Protein AF-A0A6I9HHQ0-F1 (afdb_monomer_lite)

Foldseek 3Di:
DFQFACVPCCVPPNDDAQEDEYFQQGDDQDLVRDDQNYAYEYEDPDPLRVVQVVCQLVVHQRDQPPDPHRGHNHDNYDPVSYHYDDCVLQVCLQCVQLNADPDDDPVAAAAGEDSQSSVVSVCVVPDPAAEDDPLDDDPPDQQPANGPDDRDGNVVVVPDRRYDSVSVVVSVVVCVVVVVHHYPD

Structure (mmCIF, N/CA/C/O backbone):
data_AF-A0A6I9HHQ0-F1
#
_entry.id   AF-A0A6I9HHQ0-F1
#
loop_
_atom_site.group_PDB
_atom_site.id
_atom_site.type_symbol
_atom_site.label_atom_id
_atom_site.label_alt_id
_atom_site.label_comp_id
_atom_site.label_asym_id
_atom_site.label_entity_id
_atom_site.label_seq_id
_atom_site.pdbx_PDB_ins_code
_atom_site.Cartn_x
_atom_site.Cartn_y
_atom_site.Cartn_z
_atom_site.occupancy
_atom_site.B_iso_or_equiv
_atom_site.auth_seq_id
_atom_site.auth_comp_id
_atom_site.auth_asym_id
_atom_site.auth_atom_id
_atom_site.pdbx_PDB_model_num
ATOM 1 N N . MET A 1 1 ? -4.964 1.235 -2.999 1.00 96.56 1 MET A N 1
ATOM 2 C CA . MET A 1 1 ? -4.130 0.994 -1.792 1.00 96.56 1 MET A CA 1
ATOM 3 C C . MET A 1 1 ? -3.696 2.326 -1.197 1.00 96.56 1 MET A C 1
ATOM 5 O O . MET A 1 1 ? -3.837 3.329 -1.889 1.00 96.56 1 MET A O 1
ATOM 9 N N . ASN A 1 2 ? -3.170 2.343 0.034 1.00 97.00 2 ASN A N 1
ATOM 10 C CA . ASN A 1 2 ? -2.830 3.572 0.766 1.00 97.00 2 ASN A CA 1
ATOM 11 C C . ASN A 1 2 ? -4.019 4.563 0.757 1.00 97.00 2 ASN A C 1
ATOM 13 O O . ASN A 1 2 ? -5.177 4.133 0.771 1.00 97.00 2 ASN A O 1
ATOM 17 N N . ASN A 1 3 ? -3.730 5.864 0.685 1.00 95.31 3 ASN A N 1
ATOM 18 C CA . ASN A 1 3 ? -4.693 6.958 0.607 1.00 95.31 3 ASN A CA 1
ATOM 19 C C . ASN A 1 3 ? -4.952 7.423 -0.839 1.00 95.31 3 ASN A C 1
ATOM 21 O O . ASN A 1 3 ? -5.244 8.596 -1.044 1.00 95.31 3 ASN A O 1
ATOM 25 N N . GLY A 1 4 ? -4.837 6.526 -1.828 1.00 96.81 4 GLY A N 1
ATOM 26 C CA . GLY A 1 4 ? -5.173 6.826 -3.223 1.00 96.81 4 GLY A CA 1
ATOM 27 C C . GLY A 1 4 ? -6.684 7.024 -3.410 1.00 96.81 4 GLY A C 1
ATOM 28 O O . GLY A 1 4 ? -7.428 6.043 -3.212 1.00 96.81 4 GLY A O 1
ATOM 29 N N . PRO A 1 5 ? -7.152 8.256 -3.704 1.00 97.06 5 PRO A N 1
ATOM 30 C CA . PRO A 1 5 ? -8.568 8.576 -3.816 1.00 97.06 5 PRO A CA 1
ATOM 31 C C . PRO A 1 5 ? -9.144 8.067 -5.137 1.00 97.06 5 PRO A C 1
ATOM 33 O O . PRO A 1 5 ? -8.471 8.034 -6.157 1.00 97.06 5 PRO A O 1
ATOM 36 N N . VAL A 1 6 ? -10.413 7.669 -5.097 1.00 97.44 6 VAL A N 1
ATOM 37 C CA . VAL A 1 6 ? -11.204 7.378 -6.306 1.00 97.44 6 VAL A CA 1
ATOM 38 C C . VAL A 1 6 ? -12.049 8.589 -6.694 1.00 97.44 6 VAL A C 1
ATOM 40 O O . VAL A 1 6 ? -12.183 8.899 -7.870 1.00 97.44 6 VAL A O 1
ATOM 43 N N . ILE A 1 7 ? -12.589 9.286 -5.692 1.00 97.00 7 ILE A N 1
ATOM 44 C CA . ILE A 1 7 ? -13.452 10.452 -5.881 1.00 97.00 7 ILE A CA 1
ATOM 45 C C . ILE A 1 7 ? -12.660 11.568 -6.560 1.00 97.00 7 ILE A C 1
ATOM 47 O O . ILE A 1 7 ? -11.622 11.981 -6.037 1.00 97.00 7 ILE A O 1
ATOM 51 N N . GLY A 1 8 ? -13.169 12.050 -7.692 1.00 97.25 8 GLY A N 1
ATOM 52 C CA . GLY A 1 8 ? -12.533 13.073 -8.522 1.00 97.25 8 GLY A CA 1
ATOM 53 C C . GLY A 1 8 ? -11.512 12.537 -9.530 1.00 97.25 8 GLY A C 1
ATOM 54 O O . GLY A 1 8 ? -10.939 13.336 -10.263 1.00 97.25 8 GLY A O 1
ATOM 55 N N . TYR A 1 9 ? -11.284 11.220 -9.572 1.00 97.56 9 TYR A N 1
ATOM 56 C CA . TYR A 1 9 ? -10.329 10.543 -10.462 1.00 97.56 9 TYR A CA 1
ATOM 57 C C . TYR A 1 9 ? -10.950 9.316 -11.154 1.00 97.56 9 TYR A C 1
ATOM 59 O O . TYR A 1 9 ? -10.242 8.450 -11.665 1.00 97.56 9 TYR A O 1
ATOM 67 N 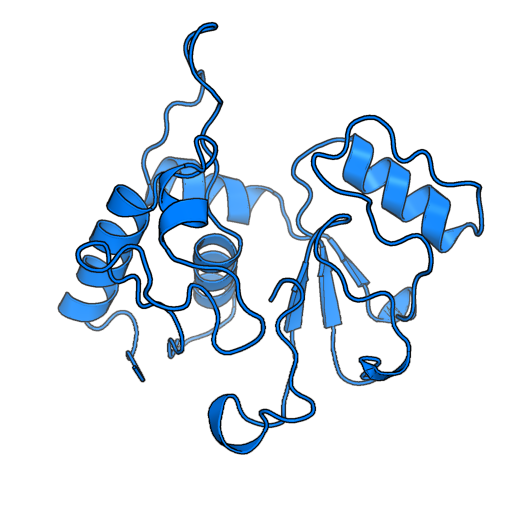N . GLU A 1 10 ? -12.278 9.197 -11.152 1.00 97.62 10 GLU A N 1
ATOM 68 C CA . GLU A 1 10 ? -13.006 7.997 -11.571 1.00 97.62 10 GLU A CA 1
ATOM 69 C C . GLU A 1 10 ? -12.711 7.573 -13.013 1.00 97.62 10 GLU A C 1
ATOM 71 O O . GLU A 1 10 ? -12.718 6.376 -13.304 1.00 97.62 10 GLU A O 1
ATOM 76 N N . GLU A 1 11 ? -12.462 8.537 -13.897 1.00 97.38 11 GLU A N 1
ATOM 77 C CA . GLU A 1 11 ? -12.160 8.286 -15.310 1.00 97.38 11 GLU A CA 1
ATOM 78 C C . GLU A 1 11 ? -10.736 7.737 -15.510 1.00 97.38 11 GLU A C 1
ATOM 80 O O . GLU A 1 11 ? -10.502 6.981 -16.448 1.00 97.38 11 GLU A O 1
ATOM 85 N N . ASP A 1 12 ? -9.812 8.033 -14.589 1.00 95.56 12 ASP A N 1
ATOM 86 C CA . ASP A 1 12 ? -8.417 7.583 -14.659 1.00 95.56 12 ASP A CA 1
ATOM 87 C C . ASP A 1 12 ? -8.192 6.259 -13.916 1.00 95.56 12 ASP A C 1
ATOM 89 O O . ASP A 1 12 ? -7.448 5.391 -14.377 1.00 95.56 12 ASP A O 1
ATOM 93 N N . VAL A 1 13 ? -8.810 6.092 -12.738 1.00 96.44 13 VAL A N 1
ATOM 94 C CA . VAL A 1 13 ? -8.542 4.947 -11.840 1.00 96.44 13 VAL A CA 1
ATOM 95 C C . VAL A 1 13 ? -9.721 3.986 -11.688 1.00 96.44 13 VAL A C 1
ATOM 97 O O . VAL A 1 13 ? -9.610 2.963 -11.004 1.00 96.44 13 VAL A O 1
ATOM 100 N N . GLY A 1 14 ? -10.849 4.286 -12.334 1.00 96.88 14 GLY A N 1
ATOM 101 C CA . GLY A 1 14 ? -12.086 3.526 -12.220 1.00 96.88 14 GLY A CA 1
ATOM 102 C C . GLY A 1 14 ? -12.836 3.783 -10.910 1.00 96.88 14 GLY A C 1
ATOM 103 O O . GLY A 1 14 ? -12.394 4.507 -10.025 1.00 96.88 14 GLY A O 1
ATOM 104 N N . ARG A 1 15 ? -14.014 3.159 -10.774 1.00 97.31 15 ARG A N 1
ATOM 105 C CA . ARG A 1 15 ? -14.963 3.432 -9.671 1.00 97.31 15 ARG A CA 1
ATOM 106 C C . ARG A 1 15 ? -15.039 2.344 -8.602 1.00 97.31 15 ARG A C 1
ATOM 108 O O . ARG A 1 15 ? -15.560 2.577 -7.516 1.00 97.31 15 ARG A O 1
ATOM 115 N N . ARG A 1 16 ? -14.565 1.131 -8.897 1.00 97.69 16 ARG A N 1
ATOM 116 C CA . ARG A 1 16 ? -14.769 -0.045 -8.037 1.00 97.69 16 ARG A CA 1
ATOM 117 C C . ARG A 1 16 ? -13.545 -0.321 -7.172 1.00 97.69 16 ARG A C 1
ATOM 119 O O . ARG A 1 16 ? -12.467 -0.567 -7.700 1.00 97.69 16 ARG A O 1
ATOM 126 N N . THR A 1 17 ? -13.736 -0.407 -5.855 1.00 98.25 17 THR A N 1
ATOM 127 C CA . THR A 1 17 ? -12.733 -0.962 -4.936 1.00 98.25 17 THR A CA 1
ATOM 128 C C . THR A 1 17 ? -13.309 -2.156 -4.174 1.00 98.25 17 THR A C 1
ATOM 130 O O . THR A 1 17 ? -14.268 -2.016 -3.431 1.00 98.25 17 THR A O 1
ATOM 133 N N . THR A 1 18 ? -12.715 -3.342 -4.335 1.00 98.38 18 THR A N 1
ATOM 134 C CA . THR A 1 18 ? -13.092 -4.534 -3.546 1.00 98.38 18 THR A CA 1
ATOM 135 C C . THR A 1 18 ? -12.172 -4.718 -2.342 1.00 98.38 18 THR A C 1
ATOM 137 O O . THR A 1 18 ? -12.638 -4.938 -1.228 1.00 98.38 18 THR A O 1
ATOM 140 N N . PHE A 1 19 ? -10.862 -4.567 -2.547 1.00 98.50 19 PHE A N 1
ATOM 141 C CA . PHE A 1 19 ? -9.856 -4.616 -1.490 1.00 98.50 19 PHE A CA 1
ATOM 142 C C . PHE A 1 19 ? -9.029 -3.333 -1.499 1.00 98.50 19 PHE A C 1
ATOM 144 O O . PHE A 1 19 ? -8.515 -2.922 -2.541 1.00 98.50 19 PHE A O 1
ATOM 151 N N . ARG A 1 20 ? -8.837 -2.720 -0.329 1.00 98.50 20 ARG A N 1
ATOM 152 C CA . ARG A 1 20 ? -7.907 -1.601 -0.148 1.00 98.50 20 ARG A CA 1
ATOM 153 C C . ARG A 1 20 ? -6.884 -1.970 0.916 1.00 98.50 20 ARG A C 1
ATOM 155 O O . ARG A 1 20 ? -7.204 -2.065 2.097 1.00 98.50 20 ARG A O 1
ATOM 162 N N . LEU A 1 21 ? -5.647 -2.186 0.471 1.00 98.75 21 LEU A N 1
ATOM 163 C CA . LEU A 1 21 ? -4.520 -2.422 1.365 1.00 98.75 21 LEU A CA 1
ATOM 164 C C . LEU A 1 21 ? -4.052 -1.099 1.966 1.00 98.75 21 LEU A C 1
ATOM 166 O O . LEU A 1 21 ? -3.752 -0.163 1.217 1.00 98.75 21 LEU A O 1
ATOM 170 N N . SER A 1 22 ? -3.968 -1.048 3.292 1.00 98.00 22 SER A N 1
ATOM 171 C CA . SER A 1 22 ? -3.563 0.134 4.057 1.00 98.00 22 SER A CA 1
ATOM 172 C C . SER A 1 22 ? -2.878 -0.274 5.363 1.00 98.00 22 SER A C 1
ATOM 174 O O . SER A 1 22 ? -2.891 -1.434 5.762 1.00 98.00 22 SER A O 1
ATOM 176 N N . TYR A 1 23 ? -2.278 0.694 6.039 1.00 98.00 23 TYR A N 1
ATOM 177 C CA . TYR A 1 23 ? -1.692 0.579 7.376 1.00 98.00 23 TYR A CA 1
ATOM 178 C C . TYR A 1 23 ? -2.017 1.878 8.148 1.00 98.00 23 TYR A C 1
ATOM 180 O O . TYR A 1 23 ? -2.567 2.800 7.535 1.00 98.00 23 TYR A O 1
ATOM 188 N N . PRO A 1 24 ? -1.751 1.987 9.464 1.00 98.25 24 PRO A N 1
ATOM 189 C CA . PRO A 1 24 ? -2.263 3.092 10.287 1.00 98.25 24 PRO A CA 1
ATOM 190 C C . PRO A 1 24 ? -1.979 4.493 9.726 1.00 98.25 24 PRO A C 1
ATOM 192 O O . PRO A 1 24 ? -2.838 5.369 9.782 1.00 98.25 24 PRO A O 1
ATOM 195 N N . GLU A 1 25 ? -0.791 4.703 9.154 1.00 97.00 25 GLU A N 1
ATOM 196 C CA . GLU A 1 25 ? -0.349 5.980 8.580 1.00 97.00 25 GLU A CA 1
ATOM 197 C C . GLU A 1 25 ? -0.841 6.258 7.141 1.00 97.00 25 GLU A C 1
ATOM 199 O O . GLU A 1 25 ? -0.565 7.334 6.604 1.00 97.00 25 GLU A O 1
ATOM 204 N N . SER A 1 26 ? -1.548 5.316 6.500 1.00 96.69 26 SER A N 1
ATOM 205 C CA . SER A 1 26 ? -1.992 5.418 5.096 1.00 96.69 26 SER A CA 1
ATOM 206 C C . SER A 1 26 ? -3.476 5.128 4.855 1.00 96.69 26 SER A C 1
ATOM 208 O O . SER A 1 26 ? -3.949 5.283 3.730 1.00 96.69 26 SER A O 1
ATOM 210 N N . ILE A 1 27 ? -4.218 4.684 5.869 1.00 97.62 27 ILE A N 1
ATOM 211 C CA . ILE A 1 27 ? -5.661 4.443 5.765 1.00 97.62 27 ILE A CA 1
ATOM 212 C C . ILE A 1 27 ? -6.441 5.765 5.701 1.00 97.62 27 ILE A C 1
ATOM 214 O O . ILE A 1 27 ? -6.088 6.741 6.364 1.00 97.62 27 ILE A O 1
ATOM 218 N N . PHE A 1 28 ? -7.527 5.796 4.925 1.00 97.19 28 PHE A N 1
ATOM 219 C CA . PHE A 1 28 ? -8.453 6.928 4.940 1.00 97.19 28 PHE A CA 1
ATOM 220 C C . PHE A 1 28 ? -9.146 7.085 6.294 1.00 97.19 28 PHE A C 1
ATOM 222 O O . PHE A 1 28 ? -9.619 6.111 6.879 1.00 97.19 28 PHE A O 1
ATOM 229 N N . SER A 1 29 ? -9.247 8.335 6.741 1.00 94.94 29 SER A N 1
ATOM 230 C CA . SER A 1 29 ? -9.975 8.732 7.950 1.00 94.94 29 SER A CA 1
ATOM 231 C C . SER A 1 29 ? -11.082 9.752 7.685 1.00 94.94 29 SER A C 1
ATOM 233 O O . SER A 1 29 ? -11.823 10.079 8.606 1.00 94.94 29 SER A O 1
ATOM 235 N N . ASP A 1 30 ? -11.168 10.287 6.466 1.00 95.69 30 ASP A N 1
ATOM 236 C CA . ASP A 1 30 ? -12.229 11.209 6.064 1.00 95.69 30 ASP A CA 1
ATOM 237 C C . ASP A 1 30 ? -13.461 10.410 5.597 1.00 95.69 30 ASP A C 1
ATOM 239 O O . ASP A 1 30 ? -13.315 9.570 4.699 1.00 95.69 30 ASP A O 1
ATOM 243 N N . PRO A 1 31 ? -14.657 10.637 6.179 1.00 96.81 31 PRO A N 1
ATOM 244 C CA . PRO A 1 31 ? -15.890 9.963 5.780 1.00 96.81 31 PRO A CA 1
ATOM 245 C C . PRO A 1 31 ? -16.243 10.098 4.298 1.00 96.81 31 PRO A C 1
ATOM 247 O O . PRO A 1 31 ? -16.944 9.228 3.786 1.00 96.81 31 PRO A O 1
ATOM 250 N N . ILE A 1 32 ? -15.745 11.122 3.591 1.00 96.69 32 ILE A N 1
ATOM 251 C CA . ILE A 1 32 ? -15.979 11.268 2.148 1.00 96.69 32 ILE A CA 1
ATOM 252 C C . ILE A 1 32 ? -15.466 10.055 1.362 1.00 96.69 32 ILE A C 1
ATOM 254 O O . ILE A 1 32 ? -16.029 9.702 0.336 1.00 96.69 32 ILE A O 1
ATOM 258 N N . HIS A 1 33 ? -14.431 9.374 1.863 1.00 96.88 33 HIS A N 1
ATOM 259 C CA . HIS A 1 33 ? -13.847 8.192 1.229 1.00 96.88 33 HIS A CA 1
ATOM 260 C C . HIS A 1 33 ? -14.462 6.868 1.704 1.00 96.88 33 HIS A C 1
ATOM 262 O O . HIS A 1 33 ? -13.937 5.803 1.369 1.00 96.88 33 HIS A O 1
ATOM 268 N N . TYR A 1 34 ? -15.528 6.903 2.509 1.00 97.56 34 TYR A N 1
ATOM 269 C CA . TYR A 1 34 ? -16.194 5.688 2.962 1.00 97.56 34 TYR A CA 1
ATOM 270 C C . TYR A 1 34 ? -16.849 4.948 1.790 1.00 97.56 34 TYR A C 1
ATOM 272 O O . TYR A 1 34 ? -17.644 5.513 1.044 1.00 97.56 34 TYR A O 1
ATOM 280 N N . ASP A 1 35 ? -16.557 3.653 1.682 1.00 97.31 35 ASP A N 1
ATOM 281 C CA . ASP A 1 35 ? -17.213 2.738 0.752 1.00 97.31 35 ASP A CA 1
ATOM 282 C C . ASP A 1 35 ? -17.667 1.484 1.521 1.00 97.31 35 ASP A C 1
ATOM 284 O O . ASP A 1 35 ? -16.820 0.765 2.073 1.00 97.31 35 ASP A O 1
ATOM 288 N N . PRO A 1 36 ? -18.980 1.192 1.588 1.00 97.38 36 PRO A N 1
ATOM 289 C CA . PRO A 1 36 ? -19.499 0.018 2.287 1.00 97.38 36 PRO A CA 1
ATOM 290 C C . PRO A 1 36 ? -19.116 -1.313 1.620 1.00 97.38 36 PRO A C 1
ATOM 292 O O . PRO A 1 36 ? -19.149 -2.344 2.290 1.00 97.38 36 PRO A O 1
ATOM 295 N N . ASN A 1 37 ? -18.737 -1.305 0.337 1.00 97.31 37 ASN A N 1
ATOM 296 C CA . ASN A 1 37 ? -18.384 -2.506 -0.426 1.00 97.31 37 ASN A CA 1
ATOM 297 C C . ASN A 1 37 ? -16.879 -2.818 -0.402 1.00 97.31 37 ASN A C 1
ATOM 299 O O . ASN A 1 37 ? -16.455 -3.886 -0.847 1.00 97.31 37 ASN A O 1
ATOM 303 N N . THR A 1 38 ? -16.064 -1.908 0.135 1.00 98.25 38 THR A N 1
ATOM 304 C CA . THR A 1 38 ? -14.619 -2.103 0.259 1.00 98.25 38 THR A CA 1
ATOM 305 C C . THR A 1 38 ? -14.287 -2.946 1.496 1.00 98.25 38 THR A C 1
ATOM 307 O O . THR A 1 38 ? -14.709 -2.640 2.614 1.00 98.25 38 THR A O 1
ATOM 310 N N . THR A 1 39 ? -13.443 -3.964 1.315 1.00 98.62 39 THR A N 1
ATOM 311 C CA . THR A 1 39 ? -12.723 -4.643 2.402 1.00 98.62 39 THR A CA 1
ATOM 312 C C . THR A 1 39 ? -11.370 -3.967 2.626 1.00 98.62 39 THR A C 1
ATOM 314 O O . THR A 1 39 ? -10.542 -3.883 1.715 1.00 98.62 39 THR A O 1
ATOM 317 N N . ILE A 1 40 ? -11.113 -3.512 3.851 1.00 98.56 40 ILE A N 1
ATOM 318 C CA . ILE A 1 40 ? -9.813 -2.975 4.255 1.00 98.56 40 ILE A CA 1
ATOM 319 C C . ILE A 1 40 ? -8.908 -4.119 4.676 1.00 98.56 40 ILE A C 1
ATOM 321 O O . ILE A 1 40 ? -9.200 -4.845 5.623 1.00 98.56 40 ILE A O 1
ATOM 325 N N . VAL A 1 41 ? -7.783 -4.249 3.983 1.00 98.75 41 VAL A N 1
ATOM 326 C CA . VAL A 1 41 ? -6.760 -5.251 4.276 1.00 98.75 41 VAL A CA 1
ATOM 327 C C . VAL A 1 41 ? -5.594 -4.541 4.958 1.00 98.75 41 VAL A C 1
ATOM 329 O O . VAL A 1 41 ? -4.813 -3.836 4.320 1.00 98.75 41 VAL A O 1
ATOM 332 N N . LEU A 1 42 ? -5.502 -4.684 6.276 1.00 98.56 42 LEU A N 1
ATOM 333 C CA . LEU A 1 42 ? -4.472 -4.049 7.085 1.00 98.56 42 LEU A CA 1
ATOM 334 C C . LEU A 1 42 ? -3.149 -4.798 6.975 1.00 98.56 42 LEU A C 1
ATOM 336 O O . LEU A 1 42 ? -3.059 -5.977 7.318 1.00 98.56 42 LEU A O 1
ATOM 340 N N . ILE A 1 43 ? -2.113 -4.084 6.548 1.00 98.56 43 ILE A N 1
ATOM 341 C CA . ILE A 1 43 ? -0.734 -4.559 6.584 1.00 98.56 43 ILE A CA 1
ATOM 342 C C . ILE A 1 43 ? -0.138 -4.188 7.940 1.00 98.56 43 ILE A C 1
ATOM 344 O O . ILE A 1 43 ? -0.137 -3.021 8.333 1.00 98.56 43 ILE A O 1
ATOM 348 N N . VAL A 1 44 ? 0.383 -5.189 8.644 1.00 97.56 44 VAL A N 1
ATOM 349 C CA . VAL A 1 44 ? 1.027 -5.023 9.950 1.00 97.56 44 VAL A CA 1
ATOM 350 C C . VAL A 1 44 ? 2.538 -5.045 9.751 1.00 97.56 44 VAL A C 1
ATOM 352 O O . VAL A 1 44 ? 3.117 -6.094 9.477 1.00 97.56 44 VAL A O 1
ATOM 355 N N . PHE A 1 45 ? 3.181 -3.889 9.896 1.00 95.25 45 PHE A N 1
ATOM 356 C CA . PHE A 1 45 ? 4.638 -3.752 9.813 1.00 95.25 45 PHE A CA 1
ATOM 357 C C . PHE A 1 45 ? 5.304 -3.824 11.189 1.00 95.25 45 PHE A C 1
ATOM 359 O O . PHE A 1 45 ? 6.471 -4.194 11.304 1.00 95.25 45 PHE A O 1
ATOM 366 N N . LYS A 1 46 ? 4.574 -3.457 12.247 1.00 94.88 46 LYS A N 1
ATOM 367 C CA . LYS A 1 46 ? 5.078 -3.398 13.624 1.00 94.88 46 LYS A CA 1
ATOM 368 C C . LYS A 1 46 ? 3.976 -3.757 14.629 1.00 94.88 46 LYS A C 1
ATOM 370 O O . LYS A 1 46 ? 2.812 -3.459 14.374 1.00 94.88 46 LYS A O 1
ATOM 375 N N . PRO A 1 47 ? 4.305 -4.299 15.823 1.00 96.44 47 PRO A N 1
ATOM 376 C CA . PRO A 1 47 ? 3.307 -4.607 16.862 1.00 96.44 47 PRO A CA 1
ATOM 377 C C . PRO A 1 47 ? 2.418 -3.414 17.237 1.00 96.44 47 PRO A C 1
ATOM 379 O O . PRO A 1 47 ? 1.257 -3.564 17.612 1.00 96.44 47 PRO A O 1
ATOM 382 N N . ARG A 1 48 ? 2.963 -2.201 17.099 1.00 97.38 48 ARG A N 1
ATOM 383 C CA . ARG A 1 48 ? 2.240 -0.953 17.334 1.00 97.38 48 ARG A CA 1
ATOM 384 C C . ARG A 1 48 ? 1.061 -0.744 16.376 1.00 97.38 48 ARG A C 1
ATOM 386 O O . ARG A 1 48 ? 0.104 -0.095 16.779 1.00 97.38 48 ARG A O 1
ATOM 393 N N . ASP A 1 49 ? 1.082 -1.324 15.178 1.00 97.88 49 ASP A N 1
ATOM 394 C CA . ASP A 1 49 ? -0.039 -1.242 14.235 1.00 97.88 49 ASP A CA 1
ATOM 395 C C . ASP A 1 49 ? -1.253 -2.032 14.751 1.00 97.88 49 ASP A C 1
ATOM 397 O O . ASP A 1 49 ? -2.385 -1.565 14.660 1.00 97.88 49 ASP A O 1
ATOM 401 N N . LEU A 1 50 ? -1.023 -3.190 15.382 1.00 97.88 50 LEU A N 1
ATOM 402 C CA . LEU A 1 50 ? -2.084 -3.976 16.026 1.00 97.88 50 LEU A CA 1
ATOM 403 C C . LEU A 1 50 ? -2.626 -3.281 17.275 1.00 97.88 50 LEU A C 1
ATOM 405 O O . LEU A 1 50 ? -3.834 -3.270 17.504 1.00 97.88 50 LEU A O 1
ATOM 409 N N . LYS A 1 51 ? -1.740 -2.657 18.063 1.00 97.88 51 LYS A N 1
ATOM 410 C CA . LYS A 1 51 ? -2.160 -1.840 19.206 1.00 97.88 51 LYS A CA 1
ATOM 411 C C . LYS A 1 51 ? -3.051 -0.679 18.755 1.00 97.88 51 LYS A C 1
ATOM 413 O O . LYS A 1 51 ? -4.099 -0.469 19.352 1.00 97.88 51 LYS A O 1
ATOM 418 N N . TRP A 1 52 ? -2.670 0.021 17.685 1.00 98.19 52 TRP A N 1
ATOM 419 C CA . TRP A 1 52 ? -3.494 1.075 17.091 1.00 98.19 52 TRP A CA 1
ATOM 420 C C . TRP A 1 52 ? -4.865 0.560 16.658 1.00 98.19 52 TRP A C 1
ATOM 422 O O . TRP A 1 52 ? -5.862 1.211 16.944 1.00 98.19 52 TRP A O 1
ATOM 432 N N . LEU A 1 53 ? -4.930 -0.618 16.028 1.00 98.00 53 LEU A N 1
ATOM 433 C CA . LEU A 1 53 ? -6.199 -1.202 15.594 1.00 98.00 53 LEU A CA 1
ATOM 434 C C . LEU A 1 53 ? -7.130 -1.481 16.782 1.00 98.00 53 LEU A C 1
ATOM 436 O O . LEU A 1 53 ? -8.323 -1.192 16.725 1.00 98.00 53 LEU A O 1
ATOM 440 N N . TRP A 1 54 ? -6.584 -2.018 17.871 1.00 97.38 54 TRP A N 1
ATOM 441 C CA . TRP A 1 54 ? -7.347 -2.251 19.095 1.00 97.38 54 TRP A CA 1
ATOM 442 C C . TRP A 1 54 ? -7.810 -0.940 19.750 1.00 97.38 54 TRP A C 1
ATOM 444 O O . TRP A 1 54 ? -8.965 -0.832 20.161 1.00 97.38 54 TRP A O 1
ATOM 454 N N . GLU A 1 55 ? -6.941 0.074 19.804 1.00 97.44 55 GLU A N 1
ATOM 455 C CA . GLU A 1 55 ? -7.274 1.392 20.357 1.00 97.44 55 GLU A CA 1
ATOM 456 C C . GLU A 1 55 ? -8.379 2.083 19.545 1.00 97.44 55 GLU A C 1
ATOM 458 O O . GLU A 1 55 ? -9.376 2.516 20.120 1.00 97.44 55 GLU A O 1
ATOM 463 N N . ILE A 1 56 ? -8.243 2.144 18.215 1.00 97.19 56 ILE A N 1
ATOM 464 C CA . ILE A 1 56 ? -9.180 2.867 17.345 1.00 97.19 56 ILE A CA 1
ATOM 465 C C . ILE A 1 56 ? -10.553 2.193 17.270 1.00 97.19 56 ILE A C 1
ATOM 467 O O . ILE A 1 56 ? -11.566 2.885 17.254 1.00 97.19 56 ILE A O 1
ATOM 471 N N . LEU A 1 57 ? -10.610 0.855 17.273 1.00 96.38 57 LEU A N 1
ATOM 472 C CA . LEU A 1 57 ? -11.879 0.120 17.299 1.00 96.38 57 LEU A CA 1
ATOM 473 C C . LEU A 1 57 ? -12.548 0.165 18.676 1.00 96.38 57 LEU A C 1
ATOM 475 O O . LEU A 1 57 ? -13.772 0.121 18.760 1.00 96.38 57 LEU A O 1
ATOM 479 N N . GLY A 1 58 ? -11.758 0.268 19.746 1.00 95.81 58 GLY A N 1
ATOM 480 C CA . GLY A 1 58 ? -12.255 0.406 21.113 1.00 95.81 58 GLY A CA 1
ATOM 481 C C . GLY A 1 58 ? -12.617 1.838 21.517 1.00 95.81 58 GLY A C 1
ATOM 482 O O . GLY A 1 58 ? -12.958 2.051 22.676 1.00 95.81 58 GLY A O 1
ATOM 483 N N . GLY A 1 59 ? -12.495 2.825 20.619 1.00 94.62 59 GLY A N 1
ATOM 484 C CA . GLY A 1 59 ? -12.731 4.239 20.943 1.00 94.62 59 GLY A CA 1
ATOM 485 C C . GLY A 1 59 ? -11.740 4.814 21.964 1.00 94.62 59 GLY A C 1
ATOM 486 O O . GLY A 1 59 ? -12.046 5.777 22.664 1.00 94.62 59 GLY A O 1
ATOM 487 N N . GLN A 1 60 ? -10.558 4.209 22.088 1.00 96.00 60 GLN A N 1
ATOM 488 C CA . GLN A 1 60 ? -9.529 4.623 23.035 1.00 96.00 60 GLN A CA 1
ATOM 489 C C . GLN A 1 60 ? -8.683 5.768 22.473 1.00 96.00 60 GLN A C 1
ATOM 491 O O . GLN A 1 60 ? -8.609 6.007 21.267 1.00 96.00 60 GLN A O 1
ATOM 496 N N . LYS A 1 61 ? -7.966 6.463 23.361 1.00 94.69 61 LYS A N 1
ATOM 497 C CA . LYS A 1 61 ? -7.015 7.499 22.954 1.00 94.69 61 LYS A CA 1
ATOM 498 C C . LYS A 1 61 ? -5.809 6.873 22.253 1.00 94.69 61 LYS A C 1
ATOM 500 O O . LYS A 1 61 ? -4.992 6.211 22.886 1.00 94.69 61 LYS A O 1
ATOM 505 N N . ILE A 1 62 ? -5.654 7.177 20.970 1.00 95.88 62 ILE A N 1
ATOM 506 C CA . ILE A 1 62 ? -4.546 6.684 20.148 1.00 95.88 62 ILE A CA 1
ATOM 507 C C . ILE A 1 62 ? -3.267 7.470 20.437 1.00 95.88 62 ILE A C 1
ATOM 509 O O . ILE A 1 62 ? -3.234 8.705 20.385 1.00 95.88 62 ILE A O 1
ATOM 513 N N . SER A 1 63 ? -2.172 6.755 20.693 1.00 92.62 63 SER A N 1
ATOM 514 C CA . SER A 1 63 ? -0.845 7.370 20.769 1.00 92.62 63 SER A CA 1
ATOM 515 C C . SER A 1 63 ? -0.256 7.567 19.374 1.00 92.62 63 SER A C 1
ATOM 517 O O . SER A 1 63 ? -0.033 6.600 18.659 1.00 92.62 63 SER A O 1
ATOM 519 N N . VAL A 1 64 ? 0.101 8.799 19.004 1.00 94.06 64 VAL A N 1
ATOM 520 C CA . VAL A 1 64 ? 0.770 9.081 17.713 1.00 94.06 64 VAL A CA 1
ATOM 521 C C . VAL A 1 64 ? 2.277 8.782 17.721 1.00 94.06 64 VAL A C 1
ATOM 523 O O . VAL A 1 64 ? 2.931 8.849 16.684 1.00 94.06 64 VAL A O 1
ATOM 526 N N . LYS A 1 65 ? 2.860 8.459 18.884 1.00 93.69 65 LYS A N 1
ATOM 527 C CA . LYS A 1 65 ? 4.301 8.190 19.010 1.00 93.69 65 LYS A CA 1
ATOM 528 C C . LYS A 1 65 ? 4.654 6.830 18.401 1.00 93.69 65 LYS A C 1
ATOM 530 O O . LYS A 1 65 ? 3.991 5.834 18.686 1.00 93.69 65 LYS A O 1
ATOM 535 N N . GLY A 1 66 ? 5.756 6.771 17.651 1.00 91.38 66 GLY A N 1
ATOM 536 C CA . GLY A 1 66 ? 6.269 5.533 17.044 1.00 91.38 66 GLY A CA 1
ATOM 537 C C . GLY A 1 66 ? 5.696 5.208 15.660 1.00 91.38 66 GLY A C 1
ATOM 538 O O . GLY A 1 66 ? 5.951 4.121 15.146 1.00 91.38 66 GLY A O 1
ATOM 539 N N . PHE A 1 67 ? 4.945 6.138 15.072 1.00 95.00 67 PHE A N 1
ATOM 540 C CA . PHE A 1 67 ? 4.554 6.131 13.665 1.00 95.00 67 PHE A CA 1
ATOM 541 C C . PHE A 1 67 ? 5.414 7.142 12.900 1.00 95.00 67 PHE A C 1
ATOM 543 O O . PHE A 1 67 ? 5.820 8.158 13.467 1.00 95.00 67 PHE A O 1
ATOM 550 N N . TRP A 1 68 ? 5.720 6.865 11.632 1.00 91.06 68 TRP A N 1
ATOM 551 C CA . TRP A 1 68 ? 6.558 7.760 10.814 1.00 91.06 68 TRP A CA 1
ATOM 552 C C . TRP A 1 68 ? 5.775 8.969 10.274 1.00 91.06 68 TRP A C 1
ATOM 554 O O . TRP A 1 68 ? 6.363 9.980 9.902 1.00 91.06 68 TRP A O 1
ATOM 564 N N . LYS A 1 69 ? 4.443 8.875 10.283 1.00 93.19 69 LYS A N 1
ATOM 565 C CA . LYS A 1 69 ? 3.472 9.937 10.008 1.00 93.19 69 LYS A CA 1
ATOM 566 C C . LYS A 1 69 ? 2.307 9.789 10.989 1.00 93.19 69 LYS A C 1
ATOM 568 O O . LYS A 1 69 ? 2.107 8.721 11.562 1.00 93.19 69 LYS A O 1
ATOM 573 N N . LYS A 1 70 ? 1.538 10.861 11.207 1.00 96.00 70 LYS A N 1
ATOM 574 C CA . LYS A 1 70 ? 0.325 10.818 12.037 1.00 96.00 70 LYS A CA 1
ATOM 575 C C . LYS A 1 70 ? -0.615 9.702 11.531 1.00 96.00 70 LYS A C 1
ATOM 577 O O . LYS A 1 70 ? -1.027 9.781 10.373 1.00 96.00 70 LYS A O 1
ATOM 582 N N . PRO A 1 71 ? -0.951 8.692 12.357 1.00 97.38 71 PRO A N 1
ATOM 583 C CA . PRO A 1 71 ? -1.892 7.653 11.962 1.00 97.38 71 PRO A CA 1
ATOM 584 C C . PRO A 1 71 ? -3.320 8.203 11.926 1.00 97.38 71 PRO A C 1
ATOM 586 O O . PRO A 1 71 ? -3.609 9.258 12.504 1.00 97.38 71 PRO A O 1
ATOM 589 N N . ALA A 1 72 ? -4.230 7.466 11.292 1.00 96.75 72 ALA A N 1
ATOM 590 C CA . ALA A 1 72 ? -5.652 7.762 11.381 1.00 96.75 72 ALA A CA 1
ATOM 591 C C . ALA A 1 72 ? -6.110 7.750 12.849 1.00 96.75 72 ALA A C 1
ATOM 593 O O . ALA A 1 72 ? -5.768 6.851 13.620 1.00 96.75 72 ALA A O 1
ATOM 594 N N . LEU A 1 73 ? -6.867 8.780 13.229 1.00 96.12 73 LEU A N 1
ATOM 595 C CA . LEU A 1 73 ? -7.392 8.941 14.588 1.00 96.12 73 LEU A CA 1
ATOM 596 C C . LEU A 1 73 ? -8.861 8.533 14.713 1.00 96.12 73 LEU A C 1
ATOM 598 O O . LEU A 1 73 ? -9.336 8.344 15.824 1.00 96.12 73 LEU A O 1
ATOM 602 N N . ASN A 1 74 ? -9.552 8.384 13.583 1.00 94.88 74 ASN A N 1
ATOM 603 C CA . ASN A 1 74 ? -10.937 7.942 13.499 1.00 94.88 74 ASN A CA 1
ATOM 604 C C . ASN A 1 74 ? -11.032 6.818 12.465 1.00 94.88 74 ASN A C 1
ATOM 606 O O . ASN A 1 74 ? -10.418 6.910 11.397 1.00 94.88 74 ASN A O 1
ATOM 610 N N . MET A 1 75 ? -11.785 5.767 12.787 1.00 96.56 75 MET A N 1
ATOM 611 C CA . MET A 1 75 ? -12.070 4.675 11.862 1.00 96.56 75 MET A CA 1
ATOM 612 C C . MET A 1 75 ? -13.401 4.946 11.160 1.00 96.56 75 MET A C 1
ATOM 614 O O . MET A 1 75 ? -14.428 5.060 11.822 1.00 96.56 75 MET A O 1
ATOM 618 N N . ILE A 1 76 ? -13.383 5.020 9.828 1.00 97.38 76 ILE A N 1
ATOM 619 C CA . ILE A 1 76 ? -14.600 5.200 9.015 1.00 97.38 76 ILE A CA 1
ATOM 620 C C . ILE A 1 76 ? -15.206 3.869 8.550 1.00 97.38 76 ILE A C 1
ATOM 622 O O . ILE A 1 76 ? -16.319 3.841 8.041 1.00 97.38 76 ILE A O 1
ATOM 626 N N . TYR A 1 77 ? -14.483 2.759 8.714 1.00 97.88 77 TYR A N 1
ATOM 627 C CA . TYR A 1 77 ? -14.904 1.430 8.270 1.00 97.88 77 TYR A CA 1
ATOM 628 C C . TYR A 1 77 ? -15.443 0.595 9.430 1.00 97.88 77 TYR A C 1
ATOM 630 O O . TYR A 1 77 ? -14.954 0.670 10.557 1.00 97.88 77 TYR A O 1
ATOM 638 N N . LYS A 1 78 ? -16.429 -0.260 9.153 1.00 97.31 78 LYS A N 1
ATOM 639 C CA . LYS A 1 78 ? -16.959 -1.195 10.155 1.00 97.31 78 LYS A CA 1
ATOM 640 C C . LYS A 1 78 ? -15.931 -2.285 10.458 1.00 97.31 78 LYS A C 1
ATOM 642 O O . LYS A 1 78 ? -15.195 -2.705 9.567 1.00 97.31 78 LYS A O 1
ATOM 647 N N . SER A 1 79 ? -15.941 -2.827 11.677 1.00 97.00 79 SER A N 1
ATOM 648 C CA . SER A 1 79 ? -15.085 -3.968 12.054 1.00 97.00 79 SER A CA 1
ATOM 649 C C . SER A 1 79 ? -15.240 -5.158 11.096 1.00 97.00 79 SER A C 1
ATOM 651 O O . SER A 1 79 ? -14.253 -5.796 10.737 1.00 97.00 79 SER A O 1
ATOM 653 N N . SER A 1 80 ? -16.455 -5.400 10.593 1.00 97.88 80 SER A N 1
ATOM 654 C CA . SER A 1 80 ? -16.747 -6.441 9.600 1.00 97.88 80 SER A CA 1
ATOM 655 C C . SER A 1 80 ? -16.068 -6.232 8.240 1.00 97.88 80 SER A C 1
ATOM 657 O O . SER A 1 80 ? -15.857 -7.215 7.527 1.00 97.88 80 SER A O 1
ATOM 659 N N . GLN A 1 81 ? -15.678 -5.000 7.892 1.00 98.31 81 GLN A N 1
ATOM 660 C CA . GLN A 1 81 ? -14.952 -4.665 6.659 1.00 98.31 81 GLN A CA 1
ATOM 661 C C . GLN A 1 81 ? -13.431 -4.811 6.804 1.00 98.31 81 GLN A C 1
ATOM 663 O O . GLN A 1 81 ? -12.717 -4.701 5.811 1.00 98.31 81 GLN A O 1
ATOM 668 N N . ILE A 1 82 ? -12.910 -5.039 8.013 1.00 98.56 82 ILE A N 1
ATOM 669 C CA . ILE A 1 82 ? -11.468 -5.045 8.277 1.00 98.56 82 ILE A CA 1
ATOM 670 C C . ILE A 1 82 ? -10.943 -6.484 8.302 1.00 98.56 82 ILE A C 1
ATOM 672 O O . ILE A 1 82 ? -11.518 -7.373 8.935 1.00 98.56 82 ILE A O 1
ATOM 676 N N . ARG A 1 83 ? -9.829 -6.724 7.613 1.00 98.50 83 ARG A N 1
ATOM 677 C CA . ARG A 1 83 ? -9.048 -7.966 7.649 1.00 98.50 83 ARG A CA 1
ATOM 678 C C . ARG A 1 83 ? -7.590 -7.629 7.923 1.00 98.50 83 ARG A C 1
ATOM 680 O O . ARG A 1 83 ? -7.105 -6.595 7.478 1.00 98.50 83 ARG A O 1
ATOM 687 N N . ILE A 1 84 ? -6.890 -8.500 8.640 1.00 98.69 84 ILE A N 1
ATOM 688 C CA . ILE A 1 84 ? -5.440 -8.396 8.830 1.00 98.69 84 ILE A CA 1
ATOM 689 C C . ILE A 1 84 ? -4.782 -9.280 7.775 1.00 98.69 84 ILE A C 1
ATOM 691 O O . ILE A 1 84 ? -5.159 -10.441 7.624 1.00 98.69 84 ILE A O 1
ATOM 695 N N . LEU A 1 85 ? -3.827 -8.724 7.032 1.00 98.62 85 LEU A N 1
ATOM 696 C CA . LEU A 1 85 ? -3.052 -9.485 6.062 1.00 98.62 85 LEU A CA 1
ATOM 697 C C . LEU A 1 85 ? -2.139 -10.474 6.789 1.00 98.62 85 LEU A C 1
ATOM 699 O O . LEU A 1 85 ? -1.409 -10.085 7.703 1.00 98.62 85 LEU A O 1
ATOM 703 N N . ASP A 1 86 ? -2.140 -11.731 6.346 1.00 98.06 86 ASP A N 1
ATOM 704 C CA . ASP A 1 86 ? -1.198 -12.731 6.840 1.00 98.06 86 ASP A CA 1
ATOM 705 C C . ASP A 1 86 ? 0.254 -12.275 6.558 1.00 98.06 86 ASP A C 1
ATOM 707 O O . ASP A 1 86 ? 0.602 -12.020 5.396 1.00 98.06 86 ASP A O 1
ATOM 711 N N . PRO A 1 87 ? 1.127 -12.171 7.582 1.00 96.75 87 PRO A N 1
ATOM 712 C CA . PRO A 1 87 ? 2.511 -11.733 7.406 1.00 96.75 87 PRO A CA 1
ATOM 713 C C . PRO A 1 87 ? 3.334 -12.578 6.424 1.00 96.75 87 PRO A C 1
ATOM 715 O O . PRO A 1 87 ? 4.348 -12.091 5.919 1.00 96.75 87 PRO A O 1
ATOM 718 N N . SER A 1 88 ? 2.926 -13.816 6.125 1.00 97.44 88 SER A N 1
ATOM 719 C CA . SER A 1 88 ? 3.558 -14.661 5.105 1.00 97.44 88 SER A CA 1
ATOM 720 C C . SER A 1 88 ? 3.564 -14.011 3.718 1.00 97.44 88 SER A C 1
ATOM 722 O O . SER A 1 88 ? 4.555 -14.143 3.001 1.00 97.44 88 SER A O 1
ATOM 724 N N . ILE A 1 89 ? 2.536 -13.230 3.370 1.00 98.38 89 ILE A N 1
ATOM 725 C CA . ILE A 1 89 ? 2.463 -12.494 2.101 1.00 98.38 89 ILE A CA 1
ATOM 726 C C . ILE A 1 89 ? 3.562 -11.425 2.048 1.00 98.38 89 ILE A C 1
ATOM 728 O O . ILE A 1 89 ? 4.370 -11.396 1.120 1.00 98.38 89 ILE A O 1
ATOM 732 N N . THR A 1 90 ? 3.672 -10.593 3.086 1.00 97.38 90 THR A N 1
ATOM 733 C CA . THR A 1 90 ? 4.733 -9.575 3.180 1.00 97.38 90 THR A CA 1
ATOM 734 C C . THR A 1 90 ? 6.124 -10.212 3.212 1.00 97.38 90 THR A C 1
ATOM 736 O O . THR A 1 90 ? 7.058 -9.717 2.579 1.00 97.38 90 THR A O 1
ATOM 739 N N . ARG A 1 91 ? 6.267 -11.341 3.915 1.00 96.69 91 ARG A N 1
ATOM 740 C CA . ARG A 1 91 ? 7.513 -12.110 3.998 1.00 96.69 91 ARG A CA 1
ATOM 741 C C . ARG A 1 91 ? 7.941 -12.648 2.631 1.00 96.69 91 ARG A C 1
ATOM 743 O O . ARG A 1 91 ? 9.119 -12.548 2.294 1.00 96.69 91 ARG A O 1
ATOM 750 N N . LYS A 1 92 ? 7.002 -13.178 1.842 1.00 97.88 92 LYS A N 1
ATOM 751 C CA . LYS A 1 92 ? 7.253 -13.675 0.484 1.00 97.88 92 LYS A CA 1
ATOM 752 C C . LYS A 1 92 ? 7.745 -12.555 -0.429 1.00 97.88 92 LYS A C 1
ATOM 754 O O . LYS A 1 92 ? 8.796 -12.688 -1.053 1.00 97.88 92 LYS A O 1
ATOM 759 N N . ALA A 1 93 ? 7.055 -11.415 -0.412 1.00 97.69 93 ALA A N 1
ATOM 760 C CA . ALA A 1 93 ? 7.469 -10.224 -1.149 1.00 97.69 93 ALA A CA 1
ATOM 761 C C . ALA A 1 93 ? 8.904 -9.793 -0.788 1.00 97.69 93 ALA A C 1
ATOM 763 O O . ALA A 1 93 ? 9.720 -9.513 -1.662 1.00 97.69 93 ALA A O 1
ATOM 764 N N . ALA A 1 94 ? 9.236 -9.777 0.505 1.00 96.94 94 ALA A N 1
ATOM 765 C CA . ALA A 1 94 ? 10.545 -9.338 0.975 1.00 96.94 94 ALA A CA 1
ATOM 766 C C . ALA A 1 94 ? 11.674 -10.319 0.621 1.00 96.94 94 ALA A C 1
ATOM 768 O O . ALA A 1 94 ? 12.706 -9.905 0.095 1.00 96.94 94 ALA A O 1
ATOM 769 N N . TYR A 1 95 ? 11.505 -11.606 0.925 1.00 96.38 95 TYR A N 1
ATOM 770 C CA . TYR A 1 95 ? 12.616 -12.564 0.927 1.00 96.38 95 TYR A CA 1
ATOM 771 C C . TYR A 1 95 ? 12.656 -13.471 -0.301 1.00 96.38 95 TYR A C 1
ATOM 773 O O . TYR A 1 95 ? 13.740 -13.819 -0.766 1.00 96.38 95 TYR A O 1
ATOM 781 N N . GLU A 1 96 ? 11.502 -13.837 -0.856 1.00 95.81 96 GLU A N 1
ATOM 782 C CA . GLU A 1 96 ? 11.452 -14.697 -2.042 1.00 95.81 96 GLU A CA 1
ATOM 783 C C . GLU A 1 96 ? 11.503 -13.884 -3.332 1.00 95.81 96 GLU A C 1
ATOM 785 O O . GLU A 1 96 ? 12.062 -14.353 -4.316 1.00 95.81 96 GLU A O 1
ATOM 790 N N . TRP A 1 97 ? 10.932 -12.677 -3.349 1.00 95.31 97 TRP A N 1
ATOM 791 C CA . TRP A 1 97 ? 10.834 -11.883 -4.578 1.00 95.31 97 TRP A CA 1
ATOM 792 C C . TRP A 1 97 ? 11.908 -10.807 -4.686 1.00 95.31 97 TRP A C 1
ATOM 794 O O . TRP A 1 97 ? 12.561 -10.686 -5.721 1.00 95.31 97 TRP A O 1
ATOM 804 N N . LEU A 1 98 ? 12.099 -10.024 -3.619 1.00 96.25 98 LEU A N 1
ATOM 805 C CA . LEU A 1 98 ? 13.119 -8.972 -3.579 1.00 96.25 98 LEU A CA 1
ATOM 806 C C . LEU A 1 98 ? 14.457 -9.435 -3.003 1.00 96.25 98 LEU A C 1
ATOM 808 O O . LEU A 1 98 ? 15.435 -8.692 -3.089 1.00 96.25 98 LEU A O 1
ATOM 812 N N . HIS A 1 99 ? 14.506 -10.640 -2.428 1.00 95.31 99 HIS A N 1
ATOM 813 C CA . HIS A 1 99 ? 15.704 -11.218 -1.815 1.00 95.31 99 HIS A CA 1
ATOM 814 C C . HIS A 1 99 ? 16.385 -10.283 -0.806 1.00 95.31 99 HIS A C 1
ATOM 816 O O . HIS A 1 99 ? 17.612 -10.201 -0.732 1.00 95.31 99 HIS A O 1
ATOM 822 N N . PHE A 1 100 ? 15.592 -9.549 -0.024 1.00 94.50 100 PHE A N 1
ATOM 823 C CA . PHE A 1 100 ? 16.129 -8.721 1.047 1.00 94.50 100 PHE A CA 1
ATOM 824 C C . PHE A 1 100 ? 16.810 -9.581 2.117 1.00 94.50 100 PHE A C 1
ATOM 826 O O . PHE A 1 100 ? 16.376 -10.704 2.386 1.00 94.50 100 PHE A O 1
ATOM 833 N N . PRO A 1 101 ? 17.862 -9.068 2.775 1.00 92.38 101 PRO A N 1
ATOM 834 C CA . PRO A 1 101 ? 18.455 -9.771 3.896 1.00 92.38 101 PRO A CA 1
ATOM 835 C C . PRO A 1 101 ? 17.476 -9.801 5.079 1.00 92.38 101 PRO A C 1
ATOM 837 O O . PRO A 1 101 ? 16.701 -8.873 5.310 1.00 92.38 101 PRO A O 1
ATOM 840 N N . THR A 1 102 ? 17.534 -10.864 5.880 1.00 90.00 102 THR A N 1
ATOM 841 C CA . THR A 1 102 ? 16.724 -10.983 7.108 1.00 90.00 102 THR A CA 1
ATOM 842 C C . THR A 1 102 ? 17.249 -10.112 8.250 1.00 90.00 102 THR A C 1
ATOM 844 O O . THR A 1 102 ? 16.549 -9.887 9.236 1.00 90.00 102 THR A O 1
ATOM 847 N N . ARG A 1 103 ? 18.483 -9.609 8.129 1.00 90.12 103 ARG A N 1
ATOM 848 C CA . ARG A 1 103 ? 19.121 -8.684 9.067 1.00 90.12 103 ARG A CA 1
ATOM 849 C C . ARG A 1 103 ? 19.826 -7.584 8.288 1.00 90.12 103 ARG A C 1
ATOM 851 O O . ARG A 1 103 ? 20.603 -7.875 7.386 1.00 90.12 103 ARG A O 1
ATOM 858 N N . PHE A 1 104 ? 19.584 -6.340 8.680 1.00 88.00 104 PHE A N 1
ATOM 859 C CA . PHE A 1 104 ? 20.267 -5.176 8.124 1.00 88.00 104 PHE A CA 1
ATOM 860 C C . PHE A 1 104 ? 21.384 -4.717 9.071 1.00 88.00 104 PHE A C 1
ATOM 862 O O . PHE A 1 104 ? 21.232 -4.840 10.295 1.00 88.00 104 PHE A O 1
ATOM 869 N N . PRO A 1 105 ? 22.504 -4.189 8.548 1.00 90.75 105 PRO A N 1
ATOM 870 C CA . PRO A 1 105 ? 23.526 -3.552 9.370 1.00 90.75 105 PRO A CA 1
ATOM 871 C C . PRO A 1 105 ? 22.931 -2.427 10.225 1.00 90.75 105 PRO A C 1
ATOM 873 O O . PRO A 1 105 ? 22.056 -1.698 9.773 1.00 90.75 105 PRO A O 1
ATOM 876 N N . LYS A 1 106 ? 23.452 -2.212 11.443 1.00 87.44 106 LYS A N 1
ATOM 877 C CA . LYS A 1 106 ? 22.943 -1.167 12.364 1.00 87.44 106 LYS A CA 1
ATOM 878 C C . LYS A 1 106 ? 22.936 0.250 11.768 1.00 87.44 106 LYS A C 1
ATOM 880 O O . LYS A 1 106 ? 22.198 1.101 12.251 1.00 87.44 106 LYS A O 1
ATOM 885 N N . LYS A 1 107 ? 23.796 0.509 10.778 1.00 88.88 107 LYS A N 1
ATOM 886 C CA . LYS A 1 107 ? 23.937 1.810 10.109 1.00 88.88 107 LYS A CA 1
ATOM 887 C C . LYS A 1 107 ? 22.949 2.008 8.955 1.00 88.88 107 LYS A C 1
ATOM 889 O O . LYS A 1 107 ? 22.824 3.125 8.475 1.00 88.88 107 LYS A O 1
ATOM 894 N N . GLU A 1 108 ? 22.257 0.957 8.524 1.00 87.06 108 GLU A N 1
ATOM 895 C CA . GLU A 1 108 ? 21.315 1.005 7.409 1.00 87.06 108 GLU A CA 1
ATOM 896 C C . GLU A 1 108 ? 19.874 0.951 7.909 1.00 87.06 108 GLU A C 1
ATOM 898 O O . GLU A 1 108 ? 19.549 0.279 8.892 1.00 87.06 108 GLU A O 1
ATOM 903 N N . LYS A 1 109 ? 18.982 1.654 7.209 1.00 86.94 109 LYS A N 1
ATOM 904 C CA . LYS A 1 109 ? 17.546 1.518 7.440 1.00 86.94 109 LYS A CA 1
ATOM 905 C C . LYS A 1 109 ? 17.079 0.159 6.909 1.00 86.94 109 LYS A C 1
ATOM 907 O O . LYS A 1 109 ? 17.373 -0.163 5.755 1.00 86.94 109 LYS A O 1
ATOM 912 N N . PRO A 1 110 ? 16.345 -0.635 7.711 1.00 89.44 110 PRO A N 1
ATOM 913 C CA . PRO A 1 110 ? 15.757 -1.872 7.226 1.00 89.44 110 PRO A CA 1
ATOM 914 C C . PRO A 1 110 ? 14.867 -1.612 6.017 1.00 89.44 110 PRO A C 1
ATOM 916 O O . PRO A 1 110 ? 14.036 -0.702 6.042 1.00 89.44 110 PRO A O 1
ATOM 919 N N . LYS A 1 111 ? 15.035 -2.424 4.973 1.00 91.88 111 LYS A N 1
ATOM 920 C CA . LYS A 1 111 ? 14.202 -2.345 3.776 1.00 91.88 111 LYS A CA 1
ATOM 921 C C . LYS A 1 111 ? 12.987 -3.249 3.911 1.00 91.88 111 LYS A C 1
ATOM 923 O O . LYS A 1 111 ? 13.102 -4.386 4.369 1.00 91.88 111 LYS A O 1
ATOM 928 N N . HIS A 1 112 ? 11.839 -2.768 3.456 1.00 92.81 112 HIS A N 1
ATOM 929 C CA . HIS A 1 112 ? 10.638 -3.577 3.292 1.00 92.81 112 HIS A CA 1
ATOM 930 C C . HIS A 1 112 ? 9.957 -3.274 1.950 1.00 92.81 112 HIS A C 1
ATOM 932 O O . HIS A 1 112 ? 10.125 -2.175 1.411 1.00 92.81 112 HIS A O 1
ATOM 938 N N . PRO A 1 113 ? 9.205 -4.234 1.384 1.00 96.44 113 PRO A N 1
ATOM 939 C CA . PRO A 1 113 ? 8.441 -4.012 0.160 1.00 96.44 113 PRO A CA 1
ATOM 940 C C . PRO A 1 113 ? 7.481 -2.823 0.283 1.00 96.44 113 PRO A C 1
ATOM 942 O O . PRO A 1 113 ? 6.961 -2.543 1.372 1.00 96.44 113 PRO A O 1
ATOM 945 N N . THR A 1 114 ? 7.217 -2.136 -0.827 1.00 96.12 114 THR A N 1
ATOM 946 C CA . THR A 1 114 ? 6.110 -1.176 -0.900 1.00 96.12 114 THR A CA 1
ATOM 947 C C . THR A 1 114 ? 4.762 -1.882 -0.734 1.00 96.12 114 THR A C 1
ATOM 949 O O . THR A 1 114 ? 4.607 -3.068 -1.040 1.00 96.12 114 THR A O 1
ATOM 952 N N . THR A 1 115 ? 3.736 -1.130 -0.317 1.00 97.44 115 THR A N 1
ATOM 953 C CA . THR A 1 115 ? 2.338 -1.598 -0.349 1.00 97.44 115 THR A CA 1
ATOM 954 C C . THR A 1 115 ? 1.954 -2.136 -1.732 1.00 97.44 115 THR A C 1
ATOM 956 O O . THR A 1 115 ? 1.195 -3.098 -1.816 1.00 97.44 115 THR A O 1
ATOM 959 N N . GLY A 1 116 ? 2.498 -1.545 -2.803 1.00 97.19 116 GLY A N 1
ATOM 960 C CA . GLY A 1 116 ? 2.278 -1.963 -4.186 1.00 97.19 116 GLY A CA 1
ATOM 961 C C . GLY A 1 116 ? 2.720 -3.393 -4.438 1.00 97.19 116 GLY A C 1
ATOM 962 O O . GLY A 1 116 ? 1.920 -4.219 -4.875 1.00 97.19 116 GLY A O 1
ATOM 963 N N . LEU A 1 117 ? 3.965 -3.715 -4.090 1.00 97.31 117 LEU A N 1
ATOM 964 C CA . LEU A 1 117 ? 4.464 -5.071 -4.271 1.00 97.31 117 LEU A CA 1
ATOM 965 C C . LEU A 1 117 ? 3.756 -6.080 -3.355 1.00 97.31 117 LEU A C 1
ATOM 967 O O . LEU A 1 117 ? 3.453 -7.194 -3.785 1.00 97.31 117 LEU A O 1
ATOM 971 N N . ILE A 1 118 ? 3.427 -5.693 -2.118 1.00 98.50 118 ILE A N 1
ATOM 972 C CA . ILE A 1 118 ? 2.638 -6.539 -1.205 1.00 98.50 118 ILE A CA 1
ATOM 973 C C . ILE A 1 118 ? 1.254 -6.831 -1.806 1.00 98.50 118 ILE A C 1
ATOM 975 O O . ILE A 1 118 ? 0.792 -7.968 -1.746 1.00 98.50 118 ILE A O 1
ATOM 979 N N . ALA A 1 119 ? 0.615 -5.844 -2.442 1.00 98.44 119 ALA A N 1
ATOM 980 C CA . ALA A 1 119 ? -0.667 -6.026 -3.119 1.00 98.44 119 ALA A CA 1
ATOM 981 C C . ALA A 1 119 ? -0.567 -7.004 -4.298 1.00 98.44 119 ALA A C 1
ATOM 983 O O . ALA A 1 119 ? -1.416 -7.883 -4.420 1.00 98.44 119 ALA A O 1
ATOM 984 N N . ILE A 1 120 ? 0.490 -6.911 -5.113 1.00 98.12 120 ILE A N 1
ATOM 985 C CA . ILE A 1 120 ? 0.760 -7.881 -6.190 1.00 98.12 120 ILE A CA 1
ATOM 986 C C . ILE A 1 120 ? 0.978 -9.283 -5.610 1.00 98.12 120 ILE A C 1
ATOM 988 O O . ILE A 1 120 ? 0.480 -10.268 -6.149 1.00 98.12 120 ILE A O 1
ATOM 992 N N . THR A 1 121 ? 1.655 -9.372 -4.462 1.00 98.31 121 THR A N 1
ATOM 993 C CA . THR A 1 121 ? 1.834 -10.636 -3.734 1.00 98.31 121 THR A CA 1
ATOM 994 C C . THR A 1 121 ? 0.529 -11.249 -3.308 1.00 98.31 121 THR A C 1
ATOM 996 O O . THR A 1 121 ? 0.309 -12.430 -3.562 1.00 98.31 121 THR A O 1
ATOM 999 N N . LEU A 1 122 ? -0.355 -10.463 -2.706 1.00 98.56 122 LEU A N 1
ATOM 1000 C CA . LEU A 1 122 ? -1.678 -10.946 -2.359 1.00 98.56 122 LEU A CA 1
ATOM 1001 C C . LEU A 1 122 ? -2.452 -11.380 -3.612 1.00 98.56 122 LEU A C 1
ATOM 1003 O O . LEU A 1 122 ? -3.014 -12.471 -3.613 1.00 98.56 122 LEU A O 1
ATOM 1007 N N . ALA A 1 123 ? -2.425 -10.576 -4.680 1.00 98.50 123 ALA A N 1
ATOM 1008 C CA . ALA A 1 123 ? -3.139 -10.857 -5.923 1.00 98.50 123 ALA A CA 1
ATOM 1009 C C . ALA A 1 123 ? -2.735 -12.209 -6.531 1.00 98.50 123 ALA A C 1
ATOM 1011 O O . ALA A 1 123 ? -3.610 -13.001 -6.856 1.00 98.50 123 ALA A O 1
ATOM 1012 N N . PHE A 1 124 ? -1.442 -12.543 -6.583 1.00 97.94 124 PHE A N 1
ATOM 1013 C CA . PHE A 1 124 ? -0.997 -13.857 -7.073 1.00 97.94 124 PHE A CA 1
ATOM 1014 C C . PHE A 1 124 ? -1.437 -15.053 -6.218 1.00 97.94 124 PHE A C 1
ATOM 1016 O O . PHE A 1 124 ? -1.383 -16.179 -6.701 1.00 97.94 124 PHE A O 1
ATOM 1023 N N . HIS A 1 125 ? -1.857 -14.854 -4.965 1.00 97.12 125 HIS A N 1
ATOM 1024 C CA . HIS A 1 125 ? -2.396 -15.951 -4.150 1.00 97.12 125 HIS A CA 1
ATOM 1025 C C . HIS A 1 125 ? -3.906 -16.135 -4.310 1.00 97.12 125 HIS A C 1
ATOM 1027 O O . HIS A 1 125 ? -4.410 -17.196 -3.954 1.00 97.12 125 HIS A O 1
ATOM 1033 N N . ILE A 1 126 ? -4.630 -15.118 -4.786 1.00 97.31 126 ILE A N 1
ATOM 1034 C CA . ILE A 1 126 ? -6.102 -15.119 -4.783 1.00 97.31 126 ILE A CA 1
ATOM 1035 C C . ILE A 1 126 ? -6.726 -14.919 -6.170 1.00 97.31 126 ILE A C 1
ATOM 1037 O O . ILE A 1 126 ? -7.937 -15.069 -6.313 1.00 97.31 126 ILE A O 1
ATOM 1041 N N . CYS A 1 127 ? -5.926 -14.582 -7.183 1.00 97.94 127 CYS A N 1
ATOM 1042 C CA . CYS A 1 127 ? -6.371 -14.320 -8.548 1.00 97.94 127 CYS A CA 1
ATOM 1043 C C . CYS A 1 127 ? -5.675 -15.256 -9.541 1.00 97.94 127 CYS A C 1
ATOM 1045 O O . CYS A 1 127 ? -4.498 -15.573 -9.394 1.00 97.94 127 CYS A O 1
ATOM 1047 N N . HIS A 1 128 ? -6.396 -15.624 -10.601 1.00 97.25 128 HIS A N 1
ATOM 1048 C CA . HIS A 1 128 ? -5.841 -16.364 -11.741 1.00 97.25 128 HIS A CA 1
ATOM 1049 C C . HIS A 1 128 ? -5.130 -15.446 -12.745 1.00 97.25 128 HIS A C 1
ATOM 1051 O O . HIS A 1 128 ? -4.207 -15.872 -13.428 1.00 97.25 128 HIS A O 1
ATOM 1057 N N . GLU A 1 129 ? -5.556 -14.185 -12.820 1.00 97.81 129 GLU A N 1
ATOM 1058 C CA . GLU A 1 129 ? -5.029 -13.174 -13.731 1.00 97.81 129 GLU A CA 1
ATOM 1059 C C . GLU A 1 129 ? -4.873 -11.851 -12.978 1.00 97.81 129 GLU A C 1
ATOM 1061 O O . GLU A 1 129 ? -5.700 -11.506 -12.128 1.00 97.81 129 GLU A O 1
ATOM 1066 N N . VAL A 1 130 ? -3.794 -11.119 -13.263 1.00 98.25 130 VAL A N 1
ATOM 1067 C CA . VAL A 1 130 ? -3.469 -9.863 -12.581 1.00 98.25 130 VAL A CA 1
ATOM 1068 C C . VAL A 1 130 ? -3.128 -8.793 -13.607 1.00 98.25 130 VAL A C 1
ATOM 1070 O O . VAL A 1 130 ? -2.188 -8.937 -14.390 1.00 98.25 130 VAL A O 1
ATOM 1073 N N . HIS A 1 131 ? -3.889 -7.701 -13.577 1.00 97.81 131 HIS A N 1
ATOM 1074 C CA . HIS A 1 131 ? -3.621 -6.494 -14.354 1.00 97.81 131 HIS A CA 1
ATOM 1075 C C . HIS A 1 131 ? -3.063 -5.417 -13.430 1.00 97.81 131 HIS A C 1
ATOM 1077 O O . HIS A 1 131 ? -3.547 -5.244 -12.309 1.00 97.81 131 HIS A O 1
ATOM 1083 N N . LEU A 1 132 ? -2.047 -4.693 -13.887 1.00 97.19 132 LEU A N 1
ATOM 1084 C CA . LEU A 1 132 ? -1.374 -3.650 -13.123 1.00 97.19 132 LEU A CA 1
ATOM 1085 C C . LEU A 1 132 ? -1.628 -2.288 -13.760 1.00 97.19 132 LEU A C 1
ATOM 1087 O O . LEU A 1 132 ? -1.391 -2.111 -14.949 1.00 97.19 132 LEU A O 1
ATOM 1091 N N . ALA A 1 133 ? -2.047 -1.319 -12.950 1.00 95.69 133 ALA A N 1
ATOM 1092 C CA . ALA A 1 133 ? -2.158 0.084 -13.333 1.00 95.69 133 ALA A CA 1
ATOM 1093 C C . ALA A 1 133 ? -1.462 0.963 -12.285 1.00 95.69 133 ALA A C 1
ATOM 1095 O O . ALA A 1 133 ? -1.519 0.665 -11.088 1.00 95.69 133 ALA A O 1
ATOM 1096 N N . GLY A 1 134 ? -0.797 2.035 -12.725 1.00 93.06 134 GLY A N 1
ATOM 1097 C CA . GLY A 1 134 ? -0.152 3.003 -11.828 1.00 93.06 134 GLY A CA 1
ATOM 1098 C C . GLY A 1 134 ? 1.172 2.533 -11.205 1.00 93.06 134 GLY A C 1
ATOM 1099 O O . GLY A 1 134 ? 1.583 3.056 -10.173 1.00 93.06 134 GLY A O 1
ATOM 1100 N N . PHE A 1 135 ? 1.852 1.555 -11.817 1.00 90.31 135 PHE A N 1
ATOM 1101 C CA . PHE A 1 135 ? 3.136 0.997 -11.355 1.00 90.31 135 PHE A CA 1
ATOM 1102 C C . PHE A 1 135 ? 4.357 1.556 -12.110 1.00 90.31 135 PHE A C 1
ATOM 1104 O O . PHE A 1 135 ? 5.322 0.839 -12.386 1.00 90.31 135 PHE A O 1
ATOM 1111 N N . LYS A 1 136 ? 4.344 2.853 -12.427 1.00 80.56 136 LYS A N 1
ATOM 1112 C CA . LYS A 1 136 ? 5.418 3.527 -13.166 1.00 80.56 136 LYS A CA 1
ATOM 1113 C C . LYS A 1 136 ? 6.155 4.508 -12.261 1.00 80.56 136 LYS A C 1
ATOM 1115 O O . LYS A 1 136 ? 5.532 5.350 -11.626 1.00 80.56 136 LYS A O 1
ATOM 1120 N N . TYR A 1 137 ? 7.480 4.408 -12.236 1.00 79.88 137 TYR A N 1
ATOM 1121 C CA . TYR A 1 137 ? 8.347 5.412 -11.627 1.00 79.88 137 TYR A CA 1
ATOM 1122 C C . TYR A 1 137 ? 9.260 5.996 -12.695 1.00 79.88 137 TYR A C 1
ATOM 1124 O O . TYR A 1 137 ? 9.978 5.253 -13.366 1.00 79.88 137 TYR A O 1
ATOM 1132 N N . ASP A 1 138 ? 9.246 7.318 -12.833 1.00 79.56 138 ASP A N 1
ATOM 1133 C CA . ASP A 1 138 ? 10.249 8.030 -13.612 1.00 79.56 138 ASP A CA 1
ATOM 1134 C C . ASP A 1 138 ? 11.396 8.444 -12.682 1.00 79.56 138 ASP A C 1
ATOM 1136 O O . ASP A 1 138 ? 11.273 9.343 -11.854 1.00 79.56 138 ASP A O 1
ATOM 1140 N N . PHE A 1 139 ? 12.521 7.736 -12.775 1.00 80.56 139 PHE A N 1
ATOM 1141 C CA . PHE A 1 139 ? 13.719 8.061 -11.994 1.00 80.56 139 PHE A CA 1
ATOM 1142 C C . PHE A 1 139 ? 14.596 9.133 -12.651 1.00 80.56 139 PHE A C 1
ATOM 1144 O O . PHE A 1 139 ? 15.603 9.532 -12.064 1.00 80.56 139 PHE A O 1
ATOM 1151 N N . THR A 1 140 ? 14.253 9.558 -13.869 1.00 86.06 140 THR A N 1
ATOM 1152 C CA . THR A 1 140 ? 15.004 10.556 -14.636 1.00 86.06 140 THR A CA 1
ATOM 1153 C C . THR A 1 140 ? 14.508 11.965 -14.338 1.00 86.06 140 THR A C 1
ATOM 1155 O O . THR A 1 140 ? 15.326 12.858 -14.120 1.00 86.06 140 THR A O 1
ATOM 1158 N N . ASP A 1 141 ? 13.192 12.145 -14.209 1.00 90.06 141 ASP A N 1
ATOM 1159 C CA . ASP A 1 141 ? 12.587 13.410 -13.805 1.00 90.06 141 ASP A CA 1
ATOM 1160 C C . ASP A 1 141 ? 12.187 13.401 -12.322 1.00 90.06 141 ASP A C 1
ATOM 1162 O O . ASP A 1 141 ? 11.160 12.855 -11.921 1.00 90.06 141 ASP A O 1
ATOM 1166 N N . ARG A 1 142 ? 12.984 14.075 -11.487 1.00 89.00 142 ARG A N 1
ATOM 1167 C CA . ARG A 1 142 ? 12.710 14.217 -10.045 1.00 89.00 142 ARG A CA 1
ATOM 1168 C C . ARG A 1 142 ? 11.468 15.051 -9.731 1.00 89.00 142 ARG A C 1
ATOM 1170 O O . ARG A 1 142 ? 10.957 14.936 -8.614 1.00 89.00 142 ARG A O 1
ATOM 1177 N N . ASN A 1 143 ? 11.027 15.891 -10.665 1.00 92.44 143 ASN A N 1
ATOM 1178 C CA . ASN A 1 143 ? 9.855 16.748 -10.511 1.00 92.44 143 ASN A CA 1
ATOM 1179 C C . ASN A 1 143 ? 8.573 16.069 -10.995 1.00 92.44 143 ASN A C 1
ATOM 1181 O O . ASN A 1 143 ? 7.491 16.586 -10.723 1.00 92.44 143 ASN A O 1
ATOM 1185 N N . SER A 1 144 ? 8.682 14.916 -11.659 1.00 92.50 144 SER A N 1
ATOM 1186 C CA . SER A 1 144 ? 7.518 14.133 -12.054 1.00 92.50 144 SER A CA 1
ATOM 1187 C C . SER A 1 144 ? 6.678 13.743 -10.835 1.00 92.50 144 SER A C 1
ATOM 1189 O O . SER A 1 144 ? 7.197 13.487 -9.737 1.00 92.50 144 SER A O 1
ATOM 1191 N N . SER A 1 145 ? 5.359 13.728 -11.027 1.00 92.88 145 SER A N 1
ATOM 1192 C CA . SER A 1 145 ? 4.404 13.400 -9.973 1.00 92.88 145 SER A CA 1
ATOM 1193 C C . SER A 1 145 ? 4.601 11.963 -9.491 1.00 92.88 145 SER A C 1
ATOM 1195 O O . SER A 1 145 ? 4.661 11.024 -10.283 1.00 92.88 145 SER A O 1
ATOM 1197 N N . LEU A 1 146 ? 4.665 11.783 -8.173 1.00 92.38 146 LEU A N 1
ATOM 1198 C CA . LEU A 1 146 ? 4.757 10.467 -7.534 1.00 92.38 146 LEU A CA 1
ATOM 1199 C C . LEU A 1 146 ? 3.415 9.722 -7.549 1.00 92.38 146 LEU A C 1
ATOM 1201 O O . LEU A 1 146 ? 3.353 8.491 -7.503 1.00 92.38 146 LEU A O 1
ATOM 1205 N N . HIS A 1 147 ? 2.331 10.483 -7.553 1.00 94.56 147 HIS A N 1
ATOM 1206 C CA . HIS A 1 147 ? 0.965 10.006 -7.459 1.00 94.56 147 HIS A CA 1
ATOM 1207 C C . HIS A 1 147 ? 0.133 10.647 -8.574 1.00 94.56 147 HIS A C 1
ATOM 1209 O O . HIS A 1 147 ? 0.449 11.734 -9.048 1.00 94.56 147 HIS A O 1
ATOM 1215 N N . TYR A 1 148 ? -0.957 9.990 -8.973 1.00 94.75 148 TYR A N 1
ATOM 1216 C CA . TYR A 1 148 ? -1.955 10.578 -9.882 1.00 94.75 148 TYR A CA 1
ATOM 1217 C C . TYR A 1 148 ? -2.787 11.690 -9.213 1.00 94.75 148 TYR A C 1
ATOM 1219 O O . TYR A 1 148 ? -3.616 12.326 -9.850 1.00 94.75 148 TYR A O 1
ATOM 1227 N N . TYR A 1 149 ? -2.580 11.906 -7.915 1.00 95.19 149 TYR A N 1
ATOM 1228 C CA . TYR A 1 149 ? -3.247 12.886 -7.072 1.00 95.19 149 TYR A CA 1
ATOM 1229 C C . TYR A 1 149 ? -2.201 13.599 -6.213 1.00 95.19 149 TYR A C 1
ATOM 1231 O O . TYR A 1 149 ? -1.113 13.072 -5.998 1.00 95.19 149 TYR A O 1
ATOM 1239 N N . GLY A 1 150 ? -2.549 14.756 -5.653 1.00 93.88 150 GLY A N 1
ATOM 1240 C CA . GLY A 1 150 ? -1.626 15.499 -4.794 1.00 93.88 150 GLY A CA 1
ATOM 1241 C C . GLY A 1 150 ? -0.433 16.085 -5.554 1.00 93.88 150 GLY A C 1
ATOM 1242 O O . GLY A 1 150 ? -0.436 16.171 -6.779 1.00 93.88 150 GLY A O 1
ATOM 1243 N N . ASN A 1 151 ? 0.571 16.526 -4.794 1.00 94.31 151 ASN A N 1
ATOM 1244 C CA . ASN A 1 151 ? 1.717 17.291 -5.305 1.00 94.31 151 ASN A CA 1
ATOM 1245 C C . ASN A 1 151 ? 3.062 16.643 -4.934 1.00 94.31 151 ASN A C 1
ATOM 1247 O O . ASN A 1 151 ? 4.118 17.256 -5.098 1.00 94.31 151 ASN A O 1
ATOM 1251 N N . GLU A 1 152 ? 3.036 15.434 -4.369 1.00 93.19 152 GLU A N 1
ATOM 1252 C CA . GLU A 1 152 ? 4.236 14.661 -4.083 1.00 93.19 152 GLU A CA 1
ATOM 1253 C C . GLU A 1 152 ? 4.990 14.322 -5.374 1.00 93.19 152 GLU A C 1
ATOM 1255 O O . GLU A 1 152 ? 4.392 13.972 -6.392 1.00 93.19 152 GLU A O 1
ATOM 1260 N N . THR A 1 153 ? 6.320 14.392 -5.325 1.00 93.88 153 THR A N 1
ATOM 1261 C CA . THR A 1 153 ? 7.184 14.186 -6.496 1.00 93.88 153 THR A CA 1
ATOM 1262 C C . THR A 1 153 ? 8.124 13.007 -6.309 1.00 93.88 153 THR A C 1
ATOM 1264 O O . THR A 1 153 ? 8.414 12.573 -5.187 1.00 93.88 153 THR A O 1
ATOM 1267 N N . MET A 1 154 ? 8.656 12.498 -7.419 1.00 91.81 154 MET A N 1
ATOM 1268 C CA . MET A 1 154 ? 9.625 11.402 -7.416 1.00 91.81 154 MET A CA 1
ATOM 1269 C C . MET A 1 154 ? 10.858 11.683 -6.548 1.00 91.81 154 MET A C 1
ATOM 1271 O O . MET A 1 154 ? 11.402 10.753 -5.950 1.00 91.81 154 MET A O 1
ATOM 1275 N N . SER A 1 155 ? 11.247 12.951 -6.375 1.00 91.44 155 SER A N 1
ATOM 1276 C CA . SER A 1 155 ? 12.302 13.369 -5.439 1.00 91.44 155 SER A CA 1
ATOM 1277 C C . SER A 1 155 ? 12.091 12.830 -4.015 1.00 91.44 155 SER A C 1
ATOM 1279 O O . SER A 1 155 ? 13.024 12.302 -3.407 1.00 91.44 155 SER A O 1
ATOM 1281 N N . GLN A 1 156 ? 10.860 12.883 -3.496 1.00 90.69 156 GLN A N 1
ATOM 1282 C CA . GLN A 1 156 ? 10.536 12.385 -2.154 1.00 90.69 156 GLN A CA 1
ATOM 1283 C C . GLN A 1 156 ? 10.662 10.860 -2.072 1.00 90.69 156 GLN A C 1
ATOM 1285 O O . GLN A 1 156 ? 11.168 10.329 -1.082 1.00 90.69 156 GLN A O 1
ATOM 1290 N N . MET A 1 157 ? 10.258 10.144 -3.126 1.00 88.06 157 MET A N 1
ATOM 1291 C CA . MET A 1 157 ? 10.388 8.686 -3.177 1.00 88.06 157 MET A CA 1
ATOM 1292 C C . MET A 1 157 ? 11.850 8.243 -3.280 1.00 88.06 157 MET A C 1
ATOM 1294 O O . MET A 1 157 ? 12.241 7.261 -2.653 1.00 88.06 157 MET A O 1
ATOM 1298 N N . MET A 1 158 ? 12.681 8.983 -4.018 1.00 85.81 158 MET A N 1
ATOM 1299 C CA . MET A 1 158 ? 14.116 8.702 -4.144 1.00 85.81 158 MET A CA 1
ATOM 1300 C C . MET A 1 158 ? 14.885 8.919 -2.837 1.00 85.81 158 MET A C 1
ATOM 1302 O O . MET A 1 158 ? 15.895 8.258 -2.608 1.00 85.81 158 MET A O 1
ATOM 1306 N N . GLN A 1 159 ? 14.411 9.818 -1.973 1.00 87.06 159 GLN A N 1
ATOM 1307 C CA . GLN A 1 159 ? 14.965 10.029 -0.632 1.00 87.06 159 GLN A CA 1
ATOM 1308 C C . GLN A 1 159 ? 14.499 8.969 0.379 1.00 87.06 159 GLN A C 1
ATOM 1310 O O . GLN A 1 159 ? 15.027 8.902 1.488 1.00 87.06 159 GLN A O 1
ATOM 1315 N N . ASN A 1 160 ? 13.514 8.134 0.031 1.00 84.75 160 ASN A N 1
ATOM 1316 C CA . ASN A 1 160 ? 12.979 7.135 0.944 1.00 84.75 160 ASN A CA 1
ATOM 1317 C C . ASN A 1 160 ? 13.939 5.945 1.101 1.00 84.75 160 ASN A C 1
ATOM 1319 O O . ASN A 1 160 ? 14.044 5.058 0.252 1.00 84.75 160 ASN A O 1
ATOM 1323 N N . GLU A 1 161 ? 14.593 5.884 2.257 1.00 86.06 161 GLU A N 1
ATOM 1324 C CA . GLU A 1 161 ? 15.546 4.831 2.592 1.00 86.06 161 GLU A CA 1
ATOM 1325 C C . GLU A 1 161 ? 14.909 3.531 3.112 1.00 86.06 161 GLU A C 1
ATOM 1327 O O . GLU A 1 161 ? 15.646 2.595 3.402 1.00 86.06 161 GLU A O 1
ATOM 1332 N N . TYR A 1 162 ? 13.586 3.405 3.219 1.00 89.94 162 TYR A N 1
ATOM 1333 C CA . TYR A 1 162 ? 12.931 2.170 3.689 1.00 89.94 162 TYR A CA 1
ATOM 1334 C C . TYR A 1 162 ? 12.526 1.227 2.554 1.00 89.94 162 TYR A C 1
ATOM 1336 O O . TYR A 1 162 ? 12.253 0.051 2.788 1.00 89.94 162 TYR A O 1
ATOM 1344 N N . HIS A 1 163 ? 12.552 1.705 1.312 1.00 89.06 163 HIS A N 1
ATOM 1345 C CA . HIS A 1 163 ? 12.242 0.900 0.135 1.00 89.06 163 HIS A CA 1
ATOM 1346 C C . HIS A 1 163 ? 13.463 0.745 -0.776 1.00 89.06 163 HIS A C 1
ATOM 1348 O O . HIS A 1 163 ? 14.427 1.515 -0.713 1.00 89.06 163 HIS A O 1
ATOM 1354 N N . ASN A 1 164 ? 13.438 -0.290 -1.616 1.00 90.94 164 ASN A N 1
AT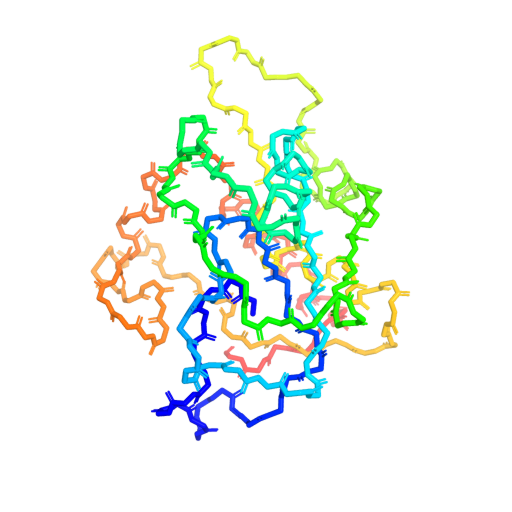OM 1355 C CA . ASN A 1 164 ? 14.374 -0.459 -2.726 1.00 90.94 164 ASN A CA 1
ATOM 1356 C C . ASN A 1 164 ? 13.581 -0.459 -4.036 1.00 90.94 164 ASN A C 1
ATOM 1358 O O . ASN A 1 164 ? 13.383 -1.493 -4.670 1.00 90.94 164 ASN A O 1
ATOM 1362 N N . ILE A 1 165 ? 13.108 0.725 -4.419 1.00 90.31 165 ILE A N 1
ATOM 1363 C CA . ILE A 1 165 ? 12.275 0.942 -5.610 1.00 90.31 165 ILE A CA 1
ATOM 1364 C C . ILE A 1 165 ? 12.935 0.467 -6.903 1.00 90.31 165 ILE A C 1
ATOM 1366 O O . ILE A 1 165 ? 12.251 -0.030 -7.792 1.00 90.31 16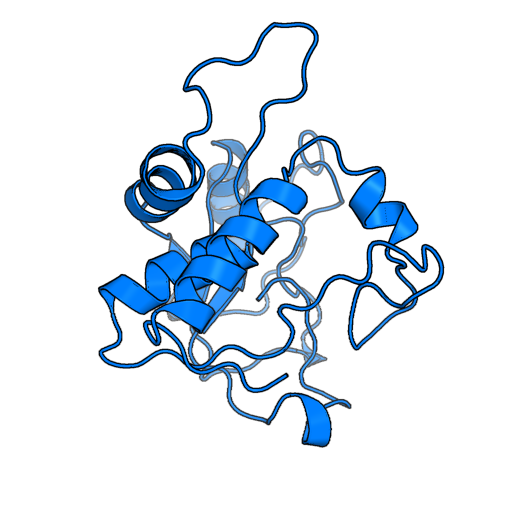5 ILE A O 1
ATOM 1370 N N . THR A 1 166 ? 14.265 0.527 -6.987 1.00 90.12 166 THR A N 1
ATOM 1371 C CA . THR A 1 166 ? 15.021 -0.021 -8.117 1.00 90.12 166 THR A CA 1
ATOM 1372 C C . THR A 1 166 ? 14.887 -1.542 -8.201 1.00 90.12 166 THR A C 1
ATOM 1374 O O . THR A 1 166 ? 14.708 -2.083 -9.293 1.00 90.12 166 THR A O 1
ATOM 1377 N N . ALA A 1 167 ? 14.968 -2.253 -7.071 1.00 92.38 167 ALA A N 1
ATOM 1378 C CA . ALA A 1 167 ? 14.753 -3.700 -7.038 1.00 92.38 167 ALA A CA 1
ATOM 1379 C C . ALA A 1 167 ? 13.301 -4.061 -7.385 1.00 92.38 167 ALA A C 1
ATOM 1381 O O . ALA A 1 167 ? 13.081 -4.976 -8.177 1.00 92.38 167 ALA A O 1
ATOM 1382 N N . GLU A 1 168 ? 12.328 -3.308 -6.864 1.00 94.19 168 GLU A N 1
ATOM 1383 C CA . GLU A 1 168 ? 10.909 -3.517 -7.173 1.00 94.19 168 GLU A CA 1
ATOM 1384 C C . GLU A 1 168 ? 10.610 -3.308 -8.659 1.00 94.19 168 GLU A C 1
ATOM 1386 O O . GLU A 1 168 ? 9.976 -4.156 -9.275 1.00 94.19 168 GLU A O 1
ATOM 1391 N N . GLN A 1 169 ? 11.142 -2.252 -9.277 1.00 92.12 169 GLN A N 1
ATOM 1392 C CA . GLN A 1 169 ? 10.954 -1.985 -10.707 1.00 92.12 169 GLN A CA 1
ATOM 1393 C C . 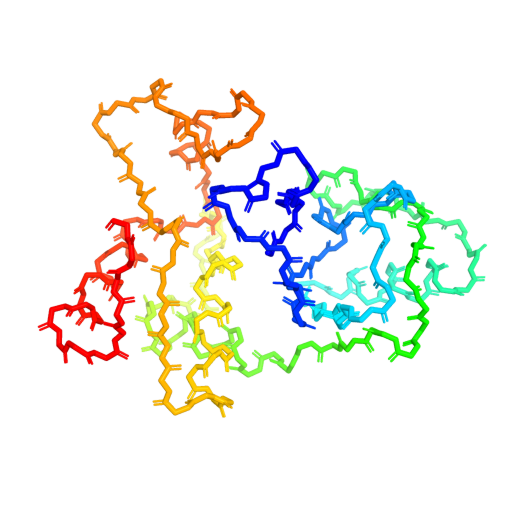GLN A 1 169 ? 11.614 -3.045 -11.594 1.00 92.12 169 GLN A C 1
ATOM 1395 O O . GLN A 1 169 ? 11.022 -3.496 -12.573 1.00 92.12 169 GLN A O 1
ATOM 1400 N N . LYS A 1 170 ? 12.804 -3.535 -11.220 1.00 93.56 170 LYS A N 1
ATOM 1401 C CA . LYS A 1 170 ? 13.425 -4.683 -11.903 1.00 93.56 170 LYS A CA 1
ATOM 1402 C C . LYS A 1 170 ? 12.573 -5.948 -11.786 1.00 93.56 170 LYS A C 1
ATOM 1404 O O . LYS A 1 170 ? 12.498 -6.715 -12.743 1.00 93.56 170 LYS A O 1
ATOM 1409 N N . PHE A 1 171 ? 11.955 -6.186 -10.631 1.00 95.00 171 PHE A N 1
ATOM 1410 C CA . PHE A 1 171 ? 11.063 -7.325 -10.431 1.00 95.00 171 PHE A CA 1
ATOM 1411 C C . PHE A 1 171 ? 9.768 -7.186 -11.244 1.00 95.00 171 PHE A C 1
ATOM 1413 O O . PHE A 1 171 ? 9.422 -8.108 -11.978 1.00 95.00 171 PHE A O 1
ATOM 1420 N N . LEU A 1 172 ? 9.111 -6.023 -11.203 1.00 95.19 172 LEU A N 1
ATOM 1421 C CA . LEU A 1 172 ? 7.922 -5.723 -12.006 1.00 95.19 172 LEU A CA 1
ATOM 1422 C C . LEU A 1 172 ? 8.190 -5.903 -13.498 1.00 95.19 172 LEU A C 1
ATOM 1424 O O . LEU A 1 172 ? 7.432 -6.592 -14.175 1.00 95.19 172 LEU A O 1
ATOM 1428 N N . LYS A 1 173 ? 9.317 -5.378 -13.995 1.00 94.50 173 LYS A N 1
ATOM 1429 C CA . LYS A 1 173 ? 9.729 -5.581 -15.385 1.00 94.50 173 LYS A CA 1
ATOM 1430 C C . LYS A 1 173 ? 9.836 -7.066 -15.740 1.00 94.50 173 LYS A C 1
ATOM 1432 O O . LYS A 1 173 ? 9.334 -7.471 -16.780 1.00 94.50 173 LYS A O 1
ATOM 1437 N N . LYS A 1 174 ? 10.419 -7.899 -14.870 1.00 95.69 174 LYS A N 1
ATOM 1438 C CA . LYS A 1 174 ? 10.485 -9.355 -15.096 1.00 95.69 174 LYS A CA 1
ATOM 1439 C C . LYS A 1 174 ? 9.105 -10.014 -15.141 1.00 95.69 174 LYS A C 1
ATOM 1441 O O . LYS A 1 174 ? 8.946 -10.977 -15.884 1.00 95.69 174 LYS A O 1
ATOM 1446 N N . LEU A 1 175 ? 8.141 -9.550 -14.341 1.00 96.31 175 LEU A N 1
ATOM 1447 C CA . LEU A 1 175 ? 6.770 -10.068 -14.385 1.00 96.31 175 LEU A CA 1
ATOM 1448 C C . LEU A 1 175 ? 6.094 -9.732 -15.717 1.00 96.31 175 LEU A C 1
ATOM 1450 O O . LEU A 1 175 ? 5.471 -10.609 -16.312 1.00 96.31 175 LEU A O 1
ATOM 1454 N N . ILE A 1 176 ? 6.263 -8.493 -16.186 1.00 95.62 176 ILE A N 1
ATOM 1455 C CA . ILE A 1 176 ? 5.708 -8.008 -17.455 1.00 95.62 176 ILE A CA 1
ATOM 1456 C C . ILE A 1 176 ? 6.356 -8.738 -18.636 1.00 95.62 176 ILE A C 1
ATOM 1458 O O . ILE A 1 176 ? 5.652 -9.334 -19.441 1.00 95.62 176 ILE A O 1
ATOM 1462 N N . ASP A 1 177 ? 7.690 -8.783 -18.700 1.00 96.75 177 ASP A N 1
ATOM 1463 C CA . ASP A 1 177 ? 8.432 -9.416 -19.803 1.00 96.75 177 ASP A CA 1
ATOM 1464 C C . ASP A 1 177 ? 8.123 -10.923 -19.937 1.00 96.75 177 ASP A C 1
ATOM 1466 O O . ASP A 1 177 ? 8.269 -11.500 -21.012 1.00 96.75 177 ASP A O 1
ATOM 1470 N N . LYS A 1 178 ? 7.710 -11.576 -18.841 1.00 97.12 178 LYS A N 1
ATOM 1471 C CA . LYS A 1 178 ? 7.316 -12.994 -18.810 1.00 97.12 178 LYS A CA 1
ATOM 1472 C C . LYS A 1 178 ? 5.807 -13.221 -18.934 1.00 97.12 178 LYS A C 1
ATOM 1474 O O . LYS A 1 178 ? 5.376 -14.365 -18.819 1.00 97.12 178 LYS A O 1
ATOM 1479 N N . ASN A 1 179 ? 5.015 -12.170 -19.147 1.00 96.38 179 ASN A N 1
ATOM 1480 C CA . ASN A 1 179 ? 3.553 -12.222 -19.224 1.00 96.38 179 ASN A CA 1
ATOM 1481 C C . ASN A 1 179 ? 2.879 -12.841 -17.981 1.00 96.38 179 ASN A C 1
ATOM 1483 O O . ASN A 1 179 ? 1.814 -13.441 -18.085 1.00 96.38 179 ASN A O 1
ATOM 1487 N N . PHE A 1 180 ? 3.478 -12.700 -16.791 1.00 97.12 180 PHE A N 1
ATOM 1488 C CA . PHE A 1 180 ? 2.817 -13.084 -15.533 1.00 97.12 180 PHE A CA 1
ATOM 1489 C C . PHE A 1 180 ? 1.749 -12.073 -15.097 1.00 97.12 180 PHE A C 1
ATOM 1491 O O . PHE A 1 180 ? 0.906 -12.385 -14.258 1.00 97.12 180 PHE A O 1
ATOM 1498 N N . VAL A 1 181 ? 1.813 -10.854 -15.631 1.00 97.44 181 VAL A N 1
ATOM 1499 C CA . VAL A 1 181 ? 0.860 -9.765 -15.398 1.00 97.44 181 VAL A CA 1
ATOM 1500 C C . VAL A 1 181 ? 0.608 -9.023 -16.702 1.00 97.44 181 VAL A C 1
ATOM 1502 O O . VAL A 1 181 ? 1.484 -8.975 -17.566 1.00 97.44 181 VAL A O 1
ATOM 1505 N N . ILE A 1 182 ? -0.554 -8.385 -16.811 1.00 97.12 182 ILE A N 1
ATOM 1506 C CA . ILE A 1 182 ? -0.872 -7.457 -17.901 1.00 97.12 182 ILE A CA 1
ATOM 1507 C C . ILE A 1 182 ? -0.645 -6.036 -17.394 1.00 97.12 182 ILE A C 1
ATOM 1509 O O . ILE A 1 182 ? -1.235 -5.627 -16.396 1.00 97.12 182 ILE A O 1
ATOM 1513 N N . ASN A 1 183 ? 0.230 -5.281 -18.052 1.00 94.44 183 ASN A N 1
ATOM 1514 C CA . ASN A 1 183 ? 0.455 -3.880 -17.715 1.00 94.44 183 ASN A CA 1
ATOM 1515 C C . ASN A 1 183 ? -0.531 -2.988 -18.483 1.00 94.44 183 ASN A C 1
ATOM 1517 O O . ASN A 1 183 ? -0.601 -3.069 -19.706 1.00 94.44 183 ASN A O 1
ATOM 1521 N N . LEU A 1 184 ? -1.270 -2.147 -17.762 1.00 93.06 184 LEU A N 1
ATOM 1522 C CA . LEU A 1 184 ? -2.264 -1.218 -18.305 1.00 93.06 184 LEU A CA 1
ATOM 1523 C C . LEU A 1 184 ? -1.735 0.223 -18.424 1.00 93.06 184 LEU A C 1
ATOM 1525 O O . LEU A 1 184 ? -2.495 1.109 -18.803 1.00 93.06 184 LEU A O 1
ATOM 1529 N N . THR A 1 185 ? -0.478 0.485 -18.043 1.00 83.12 185 THR A N 1
ATOM 1530 C CA . THR A 1 185 ? 0.144 1.827 -18.018 1.00 83.12 185 THR A CA 1
ATOM 1531 C C . THR A 1 185 ? 1.377 1.924 -18.908 1.00 83.12 185 THR A C 1
ATOM 1533 O O . THR A 1 185 ? 2.1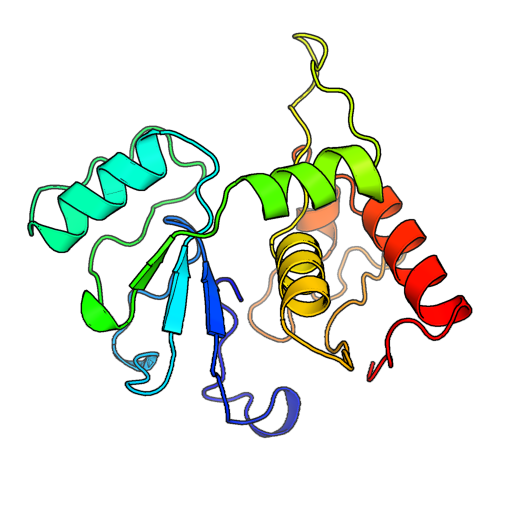53 0.945 -18.956 1.00 83.12 185 THR A O 1
#

Sequence (185 aa):
MNNGPVIGYEEDVGRRTTFRLSYPESIFSDPIHYDPNTTIVLIVFKPRDLKWLWEILGG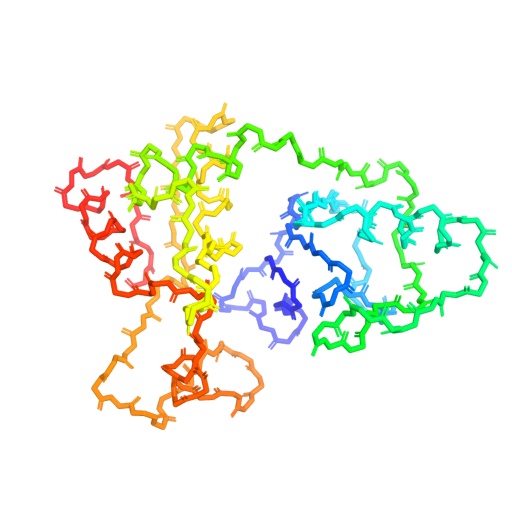QKISVKGFWKKPALNMIYKSSQIRILDPSITRKAAYEWLHFPTRFPKKEKPKHPTTGLIAITLAFHICHEVHLAGFKYDFTDRNSSLHYYGNETMSQMMQNEYHNITAEQKFLKKLIDKNFVINLT

pLDDT: mean 94.93, std 3.98, range [79.56, 98.75]

Secondary structure (DSSP, 8-state):
-TT---TT-HHHH-S--SEEEE-TTTS--SGGG--TTPEEEE--SSHHHHHHHHHHHTT-----TT-SSPPPSS--S-GGGEEEPPHHHHHIIIIIIS---SS--TTSPPP---HHHHHHHHHHHH-SS-EE-S----SS-TTSBSSSSSS-BHHHHHT-TT--HHHHHHHHHHHHHTTSSEE--

Organism: Geospiza fortis (NCBI:txid48883)

InterPro domains:
  IPR001675 Glycosyl transferase family 29 [PF00777] (1-179)
  IPR038578 GT29-like superfamiliy [G3DSA:3.90.1480.20] (1-184)
  IPR051142 Glycosyltransferase 29 [PTHR13713] (1-185)

Radius of gyration: 16.78 Å; chains: 1; bounding box: 43×34×43 Å